Protein AF-A0A2H9L180-F1 (afdb_monomer)

Foldseek 3Di:
DDPDPPPPDDPVNVLVVLVVVLVVVAPPDDFAWLAFCPFPPLLVLLLVCLQVVDQDQLVSLVCQCQAPWPLSNLSSLVNCLLPLVSCVPCVNVVCLVVQCVGDPPRNVSNVCSVVVVRPRDRQDDDDFRLLVCLLAQNQLSSAPCSVVLRLLSVLQQVLQVVLCVVQPPQWAWKFWDDCNQNNHDDPPDATDMDTRGDPVSVVSSVVSCVVSVNGPDDDDYDVVPDPQSSQGGTIHGHSVVSLVSLLVRLVPDDQVRLVVSLVCCLVVVQSVSVCVSSVPDPSCRSSSSSSNSSRRGDTGSVVSNQCSDPPNVVVVVVPPPPPPDD

Radius of gyration: 21.35 Å; Cα contacts (8 Å, |Δi|>4): 425; chains: 1; bounding box: 49×61×59 Å

Solvent-accessible surface area (backbone atoms only — not comparable to full-atom values): 18333 Å² total; per-residue (Å²): 146,79,91,85,72,80,89,78,53,54,72,65,58,43,51,53,49,50,50,50,50,54,58,70,68,41,53,99,66,78,76,35,56,46,44,77,56,74,52,52,73,66,46,49,53,50,45,52,31,58,75,66,69,51,88,72,58,52,66,60,38,49,55,16,46,73,35,88,31,67,42,40,25,53,46,20,45,52,50,39,52,67,38,35,74,49,54,74,36,68,75,37,46,78,38,43,77,59,44,62,66,36,68,80,67,45,14,60,50,51,50,43,28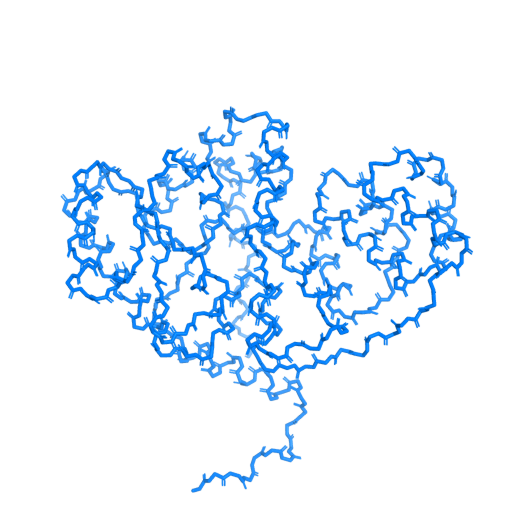,68,71,62,70,58,80,65,72,82,62,76,89,79,87,50,86,43,50,72,30,47,24,37,84,54,6,39,73,23,24,84,52,54,66,63,51,35,55,52,54,48,50,52,46,54,50,43,53,51,46,32,69,77,46,42,93,47,32,33,31,38,31,33,31,62,46,54,39,49,12,48,41,55,90,90,57,54,48,43,56,41,66,46,48,39,73,66,48,40,53,52,48,49,57,53,36,51,76,69,67,49,60,77,41,79,87,58,59,67,85,82,63,49,78,54,58,61,50,37,35,30,35,43,66,44,64,70,51,48,49,50,51,49,39,56,53,59,70,74,52,52,68,65,62,47,48,56,45,50,50,51,44,58,68,73,62,54,55,59,67,33,35,61,76,56,66,55,54,81,80,47,48,62,53,36,50,44,31,24,32,46,36,59,49,78,66,42,62,71,56,45,50,54,63,55,38,88,68,53,54,62,61,56,62,68,68,56,74,75,93,74,87,130

Sequence (326 aa):
MRVRYAQRATPETFAARERAVRRARYPNVKARRAFEFAPGALRRRALGFVQSGKRPPASLVLDALLSKDVAMRYAGIMFLRDHPSLVHEPELAGRANELLKAPAPASQVFELAAEGWYGGRKHPPVRLGGAELLGTAEAHLAAKELNMLAERLDAIKRITELVRREFGGKFTGVLVLGSTSKGYVEYGSDLDFRVLGSAAARRRFLELALKENLAGGKLHDIEKAGAFNLFTGLFFGDRKGLLRIQRKTANSLTEEKWGSFISSIRDNDSIANGMVRHLVPPSEDERLQVSAMLTRLPPTLRETRALLKPGANANKLRLRPSASRA

Secondary structure (DSSP, 8-state):
--SSSTTS--HHHHHHHHHHHHHHSS-S--PEESS-----HHHHHHHHHHHHTPPPPHHHHHHHHT-S-HHHHHHHHHHHHH-GGGGGSHHHHTTHHHHHTSPTTHHHHHHHHHTT------------TTHHHHTSTTGGGG-S-HHHHHHHHHHHHHHHHHHHHHHGGGEEEEEE-HHHHHT---TT----EEEEE-HHHHHHHHHHHHHTT--SS----TTTT-GGGGTSSEEEE-HHHHHHHHHHHHHH--HHHHHHHHHHHHHHT--HHHHHHTT--HHHHHHHHHHHHHHHS---HHHHHHHHSTTHHHHHHHT---S---

pLDDT: mean 79.27, std 17.04, range [33.69, 98.0]

Nearest PDB structures (foldseek):
  5lpa-assembly1_A  TM=3.744E-01  e=9.679E-01  Salmonella enterica subsp. enterica serovar Typhimurium
  3jz0-assembly1_B  TM=3.917E-01  e=2.798E+00  Enterococcus faecium
  2b4v-assembly1_A  TM=5.229E-01  e=5.239E+00  Trypanosoma brucei
  8d9w-assembly1_E  TM=2.237E-01  e=1.727E+00  Homo sapiens
  5yqz-assembly1_R  TM=1.372E-01  e=4.533E+00  Homo sapiens

Mean predicted aligned error: 9.27 Å

Structure (mmCIF, N/CA/C/O backbone):
data_AF-A0A2H9L180-F1
#
_entry.id   AF-A0A2H9L180-F1
#
loop_
_atom_site.group_PDB
_atom_site.id
_atom_site.type_symbol
_atom_site.label_atom_id
_atom_site.label_alt_id
_atom_site.label_comp_id
_atom_site.label_asym_id
_atom_site.label_entity_id
_atom_site.label_seq_id
_atom_site.pdbx_PDB_ins_code
_atom_site.Cartn_x
_atom_site.Cartn_y
_atom_site.Cartn_z
_atom_site.occupancy
_atom_site.B_iso_or_equiv
_atom_site.auth_seq_id
_atom_site.auth_comp_id
_atom_site.auth_asym_id
_atom_site.auth_atom_id
_atom_site.pdbx_PDB_model_num
ATOM 1 N N . MET A 1 1 ? -2.874 -40.532 7.086 1.00 37.09 1 MET A N 1
ATOM 2 C CA . MET A 1 1 ? -3.204 -40.445 5.643 1.00 37.09 1 MET A CA 1
ATOM 3 C C . MET A 1 1 ? -2.756 -39.091 5.062 1.00 37.09 1 MET A C 1
ATOM 5 O O . MET A 1 1 ? -3.566 -38.261 4.672 1.00 37.09 1 MET A O 1
ATOM 9 N N . ARG A 1 2 ? -1.445 -38.829 5.052 1.00 40.47 2 ARG A N 1
ATOM 10 C CA . ARG A 1 2 ? -0.813 -37.636 4.458 1.00 40.47 2 ARG A CA 1
ATOM 11 C C . ARG A 1 2 ? 0.281 -38.149 3.517 1.00 40.47 2 ARG A C 1
ATOM 13 O O . ARG A 1 2 ? 0.860 -39.184 3.814 1.00 40.47 2 ARG A O 1
ATOM 20 N N . VAL A 1 3 ? 0.555 -37.431 2.428 1.00 39.47 3 VAL A N 1
ATOM 21 C CA . VAL A 1 3 ? 1.604 -37.730 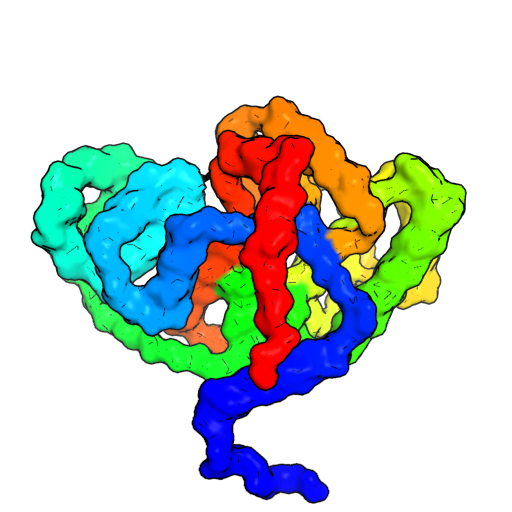1.425 1.00 39.47 3 VAL A CA 1
ATOM 22 C C . VAL A 1 3 ? 1.221 -38.746 0.324 1.00 39.47 3 VAL A C 1
ATOM 24 O O . VAL A 1 3 ? 1.854 -39.779 0.177 1.00 39.47 3 VAL A O 1
ATOM 27 N N . ARG A 1 4 ? 0.211 -38.440 -0.510 1.00 40.38 4 ARG A N 1
ATOM 28 C CA . ARG A 1 4 ? 0.099 -38.984 -1.895 1.00 40.38 4 ARG A CA 1
ATOM 29 C C . ARG A 1 4 ? -0.488 -38.001 -2.928 1.00 40.38 4 ARG A C 1
ATOM 31 O O . ARG A 1 4 ? -0.838 -38.399 -4.029 1.00 40.38 4 ARG A O 1
ATOM 38 N N . TYR A 1 5 ? -0.589 -36.707 -2.609 1.00 42.22 5 TYR A N 1
ATOM 39 C CA . TYR A 1 5 ? -1.237 -35.716 -3.491 1.00 42.22 5 TYR A CA 1
ATOM 40 C C . TYR A 1 5 ? -0.272 -34.760 -4.213 1.00 42.22 5 TYR A C 1
ATOM 42 O O . TYR A 1 5 ? -0.718 -33.921 -4.989 1.00 42.22 5 TYR A O 1
ATOM 50 N N . ALA A 1 6 ? 1.041 -34.881 -3.995 1.00 41.91 6 ALA A N 1
ATOM 51 C CA . ALA A 1 6 ? 2.021 -33.930 -4.526 1.00 41.91 6 ALA A CA 1
ATOM 52 C C . ALA A 1 6 ? 2.410 -34.163 -6.001 1.00 41.91 6 ALA A C 1
ATOM 54 O O . ALA A 1 6 ? 2.995 -33.279 -6.610 1.00 41.91 6 ALA A O 1
ATOM 55 N N . GLN A 1 7 ? 2.085 -35.313 -6.603 1.00 44.97 7 GLN A N 1
ATOM 56 C CA . GLN A 1 7 ? 2.649 -35.694 -7.910 1.00 44.97 7 GLN A CA 1
ATOM 57 C C . GLN A 1 7 ? 1.823 -35.295 -9.146 1.00 44.97 7 GLN A C 1
ATOM 59 O O . GLN A 1 7 ? 2.260 -35.563 -10.259 1.00 44.97 7 GLN A O 1
ATOM 64 N N . ARG A 1 8 ? 0.641 -34.673 -9.007 1.00 46.59 8 ARG A N 1
ATOM 65 C CA . ARG A 1 8 ? -0.222 -34.365 -10.175 1.00 46.59 8 ARG A CA 1
ATOM 66 C C . ARG A 1 8 ? -0.721 -32.927 -10.288 1.00 46.59 8 ARG A C 1
ATOM 68 O O . ARG A 1 8 ? -1.373 -32.599 -11.272 1.00 46.59 8 ARG A O 1
ATOM 75 N N . ALA A 1 9 ? -0.436 -32.066 -9.317 1.00 44.62 9 ALA A N 1
ATOM 76 C CA . ALA A 1 9 ? -0.783 -30.655 -9.435 1.00 44.62 9 ALA A CA 1
ATOM 77 C C . ALA A 1 9 ? 0.401 -29.907 -10.054 1.00 44.62 9 ALA A C 1
ATOM 79 O O . ALA A 1 9 ? 1.491 -29.897 -9.486 1.00 44.62 9 ALA A O 1
ATOM 80 N N . THR A 1 10 ? 0.191 -29.264 -11.204 1.00 50.78 10 THR A N 1
ATOM 81 C CA . THR A 1 10 ? 1.124 -28.239 -11.684 1.00 50.78 10 THR A CA 1
ATOM 82 C C . THR A 1 10 ? 1.318 -27.189 -10.578 1.00 50.78 10 THR A C 1
ATOM 84 O O . THR A 1 10 ? 0.366 -26.903 -9.842 1.00 50.78 10 THR A O 1
ATOM 87 N N . PRO A 1 11 ? 2.502 -26.567 -10.434 1.00 55.38 11 PRO A N 1
ATOM 88 C CA . PRO A 1 11 ? 2.741 -25.559 -9.394 1.00 55.38 11 PRO A CA 1
ATOM 89 C C . PRO A 1 11 ? 1.673 -24.448 -9.351 1.00 55.38 11 PRO A C 1
ATOM 91 O O . PRO A 1 11 ? 1.339 -23.931 -8.288 1.00 55.38 11 PRO A O 1
ATOM 94 N N . GLU A 1 12 ? 1.076 -24.125 -10.502 1.00 47.72 12 GLU A N 1
ATOM 95 C CA . GLU A 1 12 ? -0.058 -23.204 -10.657 1.00 47.72 12 GLU A CA 1
ATOM 96 C C . GLU A 1 12 ? -1.336 -23.670 -9.968 1.00 47.72 12 GLU A C 1
ATOM 98 O O . GLU A 1 12 ? -1.943 -22.914 -9.209 1.00 47.72 12 GLU A O 1
ATOM 103 N N . THR A 1 13 ? -1.739 -24.915 -10.212 1.00 51.44 13 THR 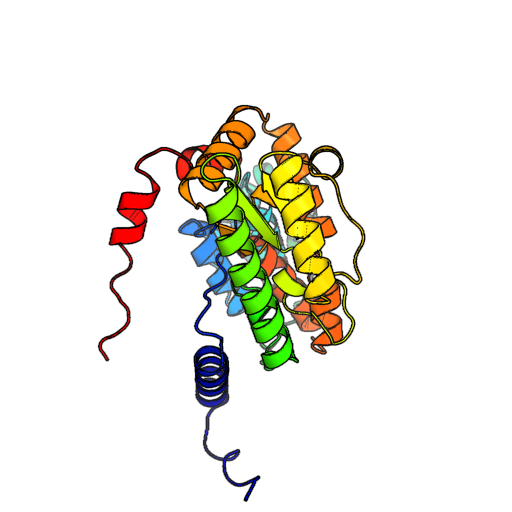A N 1
ATOM 104 C CA . THR A 1 13 ? -2.960 -25.482 -9.631 1.00 51.44 13 THR A CA 1
ATOM 105 C C . THR A 1 13 ? -2.794 -25.731 -8.137 1.00 51.44 13 THR A C 1
ATOM 107 O O . THR A 1 13 ? -3.736 -25.508 -7.376 1.00 51.44 13 THR A O 1
ATOM 110 N N . PHE A 1 14 ? -1.587 -26.091 -7.688 1.00 50.91 14 PHE A N 1
ATOM 111 C CA . PHE A 1 14 ? -1.266 -26.197 -6.267 1.00 50.91 14 PHE A CA 1
ATOM 112 C C . PHE A 1 14 ? -1.332 -24.834 -5.566 1.00 50.91 14 PHE A C 1
ATOM 114 O O . PHE A 1 14 ? -2.055 -24.702 -4.582 1.00 50.91 14 PHE A O 1
ATOM 121 N N . ALA A 1 15 ? -0.678 -23.799 -6.104 1.00 53.97 15 ALA A N 1
ATOM 122 C CA . ALA A 1 15 ? -0.699 -22.455 -5.525 1.00 53.97 15 ALA A CA 1
ATOM 123 C C . ALA A 1 15 ? -2.108 -21.835 -5.526 1.00 53.97 15 ALA A C 1
ATOM 125 O O . ALA A 1 15 ? -2.519 -21.218 -4.544 1.00 53.97 15 ALA A O 1
ATOM 126 N N . ALA A 1 16 ? -2.888 -22.021 -6.597 1.00 52.91 16 ALA A N 1
ATOM 127 C CA . ALA A 1 16 ? -4.272 -21.554 -6.661 1.00 52.91 16 ALA A CA 1
ATOM 128 C C . ALA A 1 16 ? -5.161 -22.259 -5.626 1.00 52.91 16 ALA A C 1
ATOM 130 O O . ALA A 1 16 ? -5.960 -21.607 -4.953 1.00 52.91 16 ALA A O 1
ATOM 131 N N . ARG A 1 17 ? -4.987 -23.574 -5.450 1.00 52.19 17 ARG A N 1
ATOM 132 C CA . ARG A 1 17 ? -5.729 -24.373 -4.469 1.00 52.19 17 ARG A CA 1
ATOM 133 C C . ARG A 1 17 ? -5.294 -24.064 -3.041 1.00 52.19 17 ARG A C 1
ATOM 135 O O . ARG A 1 17 ? -6.146 -23.962 -2.168 1.00 52.19 17 ARG A O 1
ATOM 142 N N . GLU A 1 18 ? -4.009 -23.828 -2.802 1.00 57.34 18 GLU A N 1
ATOM 143 C CA . GLU A 1 18 ? -3.492 -23.377 -1.512 1.00 57.34 18 GLU A CA 1
ATOM 144 C C . GLU A 1 18 ? -4.031 -21.983 -1.168 1.00 57.34 18 GLU A C 1
ATOM 146 O O . GLU A 1 18 ? -4.551 -21.789 -0.074 1.00 57.34 18 GLU A O 1
ATOM 151 N N . ARG A 1 19 ? -4.021 -21.027 -2.108 1.00 56.38 19 ARG A N 1
ATOM 152 C CA . ARG A 1 19 ? -4.662 -19.714 -1.918 1.00 56.38 19 ARG A CA 1
ATOM 153 C C . ARG A 1 19 ? -6.164 -19.841 -1.688 1.00 56.38 19 ARG A C 1
ATOM 155 O O . ARG A 1 19 ? -6.693 -19.126 -0.845 1.00 56.38 19 ARG A O 1
ATOM 162 N N . ALA A 1 20 ? -6.854 -20.731 -2.401 1.00 58.94 20 ALA A N 1
ATOM 163 C CA . ALA A 1 20 ? -8.278 -20.986 -2.201 1.00 58.94 20 ALA A CA 1
ATOM 164 C C . ALA A 1 20 ? -8.554 -21.579 -0.813 1.00 58.94 20 ALA A C 1
ATOM 166 O O . ALA A 1 20 ? -9.464 -21.119 -0.138 1.00 58.94 20 ALA A O 1
ATOM 167 N N . VAL A 1 21 ? -7.730 -22.519 -0.341 1.00 58.59 21 VAL A N 1
ATOM 168 C CA . VAL A 1 21 ? -7.808 -23.082 1.015 1.00 58.59 21 VAL A CA 1
ATOM 169 C C . VAL A 1 21 ? -7.478 -22.025 2.068 1.00 58.59 21 VAL A C 1
ATOM 171 O O . VAL A 1 21 ? -8.200 -21.919 3.049 1.00 58.59 21 VAL A O 1
ATOM 174 N N . ARG A 1 22 ? -6.449 -21.196 1.866 1.00 59.97 22 ARG A N 1
ATOM 175 C CA . ARG A 1 22 ? -6.110 -20.078 2.764 1.00 59.97 22 ARG A CA 1
ATOM 176 C C . ARG A 1 22 ? -7.229 -19.031 2.811 1.00 59.97 22 ARG A C 1
ATOM 178 O O . ARG A 1 22 ? -7.547 -18.548 3.886 1.00 59.97 22 ARG A O 1
ATOM 185 N N . ARG A 1 23 ? -7.868 -18.728 1.674 1.00 58.88 23 ARG A N 1
ATOM 186 C CA . ARG A 1 23 ? -9.049 -17.846 1.581 1.00 58.88 23 ARG A CA 1
ATOM 187 C C . ARG A 1 23 ? -10.304 -18.470 2.189 1.00 58.88 23 ARG A C 1
ATOM 189 O O . ARG A 1 23 ? -11.093 -17.745 2.774 1.00 58.88 23 ARG A O 1
ATOM 196 N N . ALA A 1 24 ? -10.486 -19.782 2.064 1.00 56.66 24 ALA A N 1
ATOM 197 C CA . ALA A 1 24 ? -11.596 -20.514 2.672 1.00 56.66 24 ALA A CA 1
ATOM 198 C C . ALA A 1 24 ? -11.419 -20.682 4.190 1.00 56.66 24 ALA A C 1
ATOM 200 O O . ALA A 1 24 ? -12.402 -20.729 4.917 1.00 56.66 24 ALA A O 1
ATOM 201 N N . ARG A 1 25 ? -10.168 -20.741 4.667 1.00 56.12 25 ARG A N 1
ATOM 202 C CA . ARG A 1 25 ? -9.790 -20.699 6.091 1.00 56.12 25 ARG A CA 1
ATOM 203 C C . ARG A 1 25 ? -9.711 -19.280 6.651 1.00 56.12 25 ARG A C 1
ATOM 205 O O . ARG A 1 25 ? -9.498 -19.112 7.846 1.00 56.12 25 ARG A O 1
ATOM 212 N N . TYR A 1 26 ? -9.832 -18.268 5.797 1.00 54.81 26 TYR A N 1
ATOM 213 C CA . TYR A 1 26 ? -9.857 -16.885 6.233 1.00 54.81 26 TYR A CA 1
ATOM 214 C C . TYR A 1 26 ? -11.147 -16.654 7.028 1.00 54.81 26 TYR A C 1
ATOM 216 O O . TYR A 1 26 ? -12.201 -17.138 6.607 1.00 54.81 26 TYR A O 1
ATOM 224 N N . PRO A 1 27 ? -11.101 -15.938 8.160 1.00 50.06 27 PRO A N 1
ATOM 225 C CA . PRO A 1 27 ? -12.295 -15.692 8.950 1.00 50.06 27 PRO A CA 1
ATOM 226 C C . PRO A 1 27 ? -13.352 -14.987 8.099 1.00 50.06 27 PRO A C 1
ATOM 228 O O . PRO A 1 27 ? -13.054 -14.274 7.134 1.00 50.06 27 PRO A O 1
ATOM 231 N N . ASN A 1 28 ? -14.610 -15.090 8.526 1.00 53.38 28 ASN A N 1
ATOM 232 C CA . ASN A 1 28 ? -15.737 -14.331 7.969 1.00 53.38 28 ASN A CA 1
ATOM 233 C C . ASN A 1 28 ? -15.537 -12.793 8.039 1.00 53.38 28 ASN A C 1
ATOM 235 O O . ASN A 1 28 ? -16.401 -12.011 7.631 1.00 53.38 28 ASN A O 1
ATOM 239 N N . VAL A 1 29 ? -14.397 -12.329 8.554 1.00 53.41 29 VAL A N 1
ATOM 240 C CA . VAL A 1 29 ? -13.986 -10.939 8.691 1.00 53.41 29 VAL A CA 1
ATOM 241 C C . VAL A 1 29 ? -13.013 -10.556 7.583 1.00 53.41 29 VAL A C 1
ATOM 243 O O . VAL A 1 29 ? -11.806 -10.746 7.668 1.00 53.41 29 VAL A O 1
ATOM 246 N N . LYS A 1 30 ? -13.546 -9.921 6.534 1.00 62.75 30 LYS A N 1
ATOM 247 C CA . LYS A 1 30 ? -12.732 -9.270 5.499 1.00 62.75 30 LYS A CA 1
ATOM 248 C C . LYS A 1 30 ? -12.172 -7.955 6.028 1.00 62.75 30 LYS A C 1
ATOM 250 O O . LYS A 1 30 ? -12.802 -6.908 5.854 1.00 62.75 30 LYS A O 1
ATOM 255 N N . ALA A 1 31 ? -11.005 -8.013 6.670 1.00 70.06 31 ALA A N 1
ATOM 256 C CA . ALA A 1 31 ? -10.211 -6.826 6.953 1.00 70.06 31 ALA A CA 1
ATOM 257 C C . ALA A 1 31 ? -9.990 -6.064 5.642 1.00 70.06 31 ALA A C 1
ATOM 259 O O . ALA A 1 31 ? -9.539 -6.626 4.644 1.00 70.06 31 ALA A O 1
ATOM 260 N N . ARG A 1 32 ? -10.376 -4.788 5.605 1.00 81.06 32 ARG A N 1
ATOM 261 C CA . ARG A 1 32 ? -10.280 -3.984 4.382 1.00 81.06 32 ARG A CA 1
ATOM 262 C C . ARG A 1 32 ? -9.064 -3.105 4.468 1.00 81.06 32 ARG A C 1
ATOM 264 O O . ARG A 1 32 ? -8.782 -2.572 5.529 1.00 81.06 32 ARG A O 1
ATOM 271 N N . ARG A 1 33 ? -8.384 -2.851 3.360 1.00 84.12 33 ARG A N 1
ATOM 272 C CA . ARG A 1 33 ? -7.341 -1.826 3.381 1.00 84.12 33 ARG A CA 1
ATOM 273 C C . ARG A 1 33 ? -7.924 -0.460 3.733 1.00 84.12 33 ARG A C 1
ATOM 275 O O . ARG A 1 33 ? -8.982 -0.075 3.224 1.00 84.12 33 ARG A O 1
ATOM 282 N N . ALA A 1 34 ? -7.208 0.301 4.558 1.00 84.38 34 ALA A N 1
ATOM 283 C CA . ALA A 1 34 ? -7.574 1.676 4.898 1.00 84.38 34 ALA A CA 1
ATOM 284 C C . ALA A 1 34 ? -7.786 2.526 3.644 1.00 84.38 34 ALA A C 1
ATOM 286 O O . ALA A 1 34 ? -8.772 3.250 3.514 1.00 84.38 34 ALA A O 1
ATOM 287 N N . PHE A 1 35 ? -6.940 2.327 2.643 1.00 80.69 35 PHE A N 1
ATOM 288 C CA . PHE A 1 35 ? -7.165 2.840 1.310 1.00 80.69 35 PHE A CA 1
ATOM 289 C C . PHE A 1 35 ? -6.824 1.762 0.286 1.00 80.69 35 PHE A C 1
ATOM 291 O O . PHE A 1 35 ? -5.717 1.227 0.264 1.00 80.69 35 PHE A O 1
ATOM 298 N N . GLU A 1 36 ? -7.807 1.398 -0.536 1.00 68.19 36 GLU A N 1
ATOM 299 C CA . GLU A 1 36 ? -7.570 0.519 -1.675 1.00 68.19 36 GLU A CA 1
ATOM 300 C C . GLU A 1 36 ? -7.059 1.396 -2.812 1.00 68.19 36 GLU A C 1
ATOM 302 O O . GLU A 1 36 ? -7.838 2.044 -3.513 1.00 68.19 36 GLU A O 1
ATOM 307 N N . PHE A 1 37 ? -5.738 1.443 -2.981 1.00 70.00 37 PHE A N 1
ATOM 308 C CA . PHE A 1 37 ? -5.139 2.003 -4.185 1.00 70.00 37 PHE A CA 1
ATOM 309 C C . PHE A 1 37 ? -5.457 1.048 -5.328 1.00 70.00 37 PHE A C 1
ATOM 311 O O . PHE A 1 37 ? -4.675 0.153 -5.629 1.00 70.00 37 PHE A O 1
ATOM 318 N N . ALA A 1 38 ? -6.641 1.177 -5.930 1.00 63.91 38 ALA A N 1
ATOM 319 C CA . ALA A 1 38 ? -6.911 0.522 -7.197 1.00 63.91 38 ALA A CA 1
ATOM 320 C C . ALA A 1 38 ? -5.864 1.075 -8.171 1.00 63.91 38 ALA A C 1
ATOM 322 O O . ALA A 1 38 ? -5.981 2.252 -8.539 1.00 63.91 38 ALA A O 1
ATOM 323 N N . PRO A 1 39 ? -4.831 0.293 -8.543 1.00 68.25 39 PRO A N 1
ATOM 324 C CA . PRO A 1 39 ? -3.736 0.840 -9.316 1.00 68.25 39 PRO A CA 1
ATOM 325 C C . PRO A 1 39 ? -4.341 1.371 -10.612 1.00 68.25 39 PRO A C 1
ATOM 327 O O . PRO A 1 39 ? -5.255 0.743 -11.164 1.00 68.25 39 PRO A O 1
ATOM 330 N N . GLY A 1 40 ? -3.901 2.544 -11.072 1.00 79.88 40 GLY A N 1
ATOM 331 C CA . GLY A 1 40 ? -4.294 3.048 -12.387 1.00 79.88 40 GLY A CA 1
ATOM 332 C C . GLY A 1 40 ? -4.003 2.006 -13.474 1.00 79.88 40 GLY A C 1
ATOM 333 O O . GLY A 1 40 ? -3.266 1.047 -13.238 1.00 79.88 40 GLY A O 1
ATOM 334 N N . ALA A 1 41 ? -4.579 2.169 -14.667 1.00 86.38 41 ALA A N 1
ATOM 335 C CA . ALA A 1 41 ? -4.328 1.237 -15.771 1.00 86.38 41 ALA A CA 1
ATOM 336 C C . ALA A 1 41 ? -2.818 1.040 -16.010 1.00 86.38 41 ALA A C 1
ATOM 338 O O . ALA A 1 41 ? -2.362 -0.095 -16.130 1.00 86.38 41 ALA A O 1
ATOM 339 N N . LEU A 1 42 ? -2.053 2.134 -15.932 1.00 90.19 42 LEU A N 1
ATOM 340 C CA . LEU A 1 42 ? -0.600 2.134 -16.056 1.00 90.19 42 LEU A CA 1
ATOM 341 C C . LEU A 1 42 ? 0.094 1.303 -14.962 1.00 90.19 42 LEU A C 1
ATOM 343 O O . LEU A 1 42 ? 0.826 0.373 -15.285 1.00 90.19 42 LEU A O 1
ATOM 347 N N . ARG A 1 43 ? -0.210 1.542 -13.675 1.00 91.81 43 ARG A N 1
ATOM 348 C CA . ARG A 1 43 ? 0.338 0.738 -12.564 1.00 91.81 43 ARG A CA 1
ATOM 349 C C . ARG A 1 43 ? -0.027 -0.742 -12.660 1.00 91.81 43 ARG A C 1
ATOM 351 O O . ARG A 1 43 ? 0.803 -1.583 -12.342 1.00 91.81 43 ARG A O 1
ATOM 358 N N . ARG A 1 44 ? -1.254 -1.083 -13.080 1.00 90.44 44 ARG A N 1
ATOM 359 C CA . ARG A 1 44 ? -1.658 -2.492 -13.268 1.00 90.44 44 ARG A CA 1
ATOM 360 C C . ARG A 1 44 ? -0.853 -3.158 -14.375 1.00 90.44 44 ARG A C 1
ATOM 362 O O . ARG A 1 44 ? -0.426 -4.295 -14.208 1.00 90.44 44 ARG A O 1
ATOM 369 N N . ARG A 1 45 ? -0.642 -2.444 -15.483 1.00 93.19 45 ARG A N 1
ATOM 370 C CA . ARG A 1 45 ? 0.184 -2.916 -16.594 1.00 93.19 45 ARG A CA 1
ATOM 371 C C . ARG A 1 45 ? 1.627 -3.129 -16.134 1.00 93.19 45 ARG A C 1
ATOM 373 O O . ARG A 1 45 ? 2.149 -4.219 -16.328 1.00 93.19 45 ARG A O 1
ATOM 380 N N . ALA A 1 46 ? 2.219 -2.145 -15.452 1.00 94.25 46 ALA A N 1
ATOM 381 C CA . ALA A 1 46 ? 3.563 -2.251 -14.886 1.00 94.25 46 ALA A CA 1
ATOM 382 C C . ALA A 1 46 ? 3.687 -3.430 -13.909 1.00 94.25 46 ALA A C 1
ATOM 384 O O . ALA A 1 46 ? 4.591 -4.244 -14.054 1.00 94.25 46 ALA A O 1
ATOM 385 N N . LEU A 1 47 ? 2.732 -3.589 -12.985 1.00 91.81 47 LEU A N 1
ATOM 386 C CA . LEU A 1 47 ? 2.702 -4.710 -12.043 1.00 91.81 47 LEU A CA 1
ATOM 387 C C . LEU A 1 47 ? 2.695 -6.067 -12.761 1.00 91.81 47 LEU A C 1
ATOM 389 O O . LEU A 1 47 ? 3.388 -6.980 -12.328 1.00 91.81 47 LEU A O 1
ATOM 393 N N . GLY A 1 48 ? 1.961 -6.200 -13.870 1.00 90.00 48 GLY A N 1
ATOM 394 C CA . GLY A 1 48 ? 1.952 -7.427 -14.670 1.00 90.00 48 GLY A CA 1
ATOM 395 C C . GLY A 1 48 ? 3.325 -7.779 -15.256 1.00 90.00 48 GLY A C 1
ATOM 396 O O . GLY A 1 48 ? 3.722 -8.945 -15.229 1.00 90.00 48 GLY A O 1
ATOM 397 N N . PHE A 1 49 ? 4.077 -6.786 -15.737 1.00 93.88 49 PHE A N 1
ATOM 398 C CA . PHE A 1 49 ? 5.448 -6.993 -16.221 1.00 93.88 49 PHE A CA 1
ATOM 399 C C . PHE A 1 49 ? 6.412 -7.305 -15.077 1.00 93.88 49 PHE A C 1
ATOM 401 O O . PHE A 1 49 ? 7.132 -8.295 -15.165 1.00 93.88 49 PHE A O 1
ATOM 408 N N . VAL A 1 50 ? 6.336 -6.559 -13.968 1.00 91.00 50 VAL A N 1
ATOM 409 C CA . VAL A 1 50 ? 7.140 -6.819 -12.762 1.00 91.00 50 VAL A CA 1
ATOM 410 C C . VAL A 1 50 ? 6.929 -8.251 -12.267 1.00 91.00 50 VAL A C 1
ATOM 412 O O . VAL A 1 50 ? 7.885 -8.972 -12.024 1.00 91.00 50 VAL A O 1
ATOM 415 N N . GLN A 1 51 ? 5.678 -8.705 -12.161 1.00 86.69 51 GLN A N 1
ATOM 416 C CA . GLN A 1 51 ? 5.370 -10.042 -11.652 1.00 86.69 51 GLN A CA 1
ATOM 417 C C . GLN A 1 51 ? 5.764 -11.163 -12.617 1.00 86.69 51 GLN A C 1
ATOM 419 O O . GLN A 1 51 ? 6.149 -12.237 -12.158 1.00 86.69 51 GLN A O 1
ATOM 424 N N . SER A 1 52 ? 5.660 -10.939 -13.930 1.00 86.81 52 SER A N 1
ATOM 425 C CA . SER A 1 52 ? 5.949 -11.968 -14.937 1.00 86.81 52 SER A CA 1
ATOM 426 C C . SER A 1 52 ? 7.411 -12.030 -15.378 1.00 86.81 52 SER A C 1
ATOM 428 O O . SER A 1 52 ? 7.787 -13.019 -16.002 1.00 86.81 52 SER A O 1
ATOM 430 N N . GLY A 1 53 ? 8.213 -10.994 -15.103 1.00 87.19 53 GLY A N 1
ATOM 431 C CA . GLY A 1 53 ? 9.590 -10.878 -15.599 1.00 87.19 53 GLY A CA 1
ATOM 432 C C . GLY A 1 53 ? 9.685 -10.769 -17.127 1.00 87.19 53 GLY A C 1
ATOM 433 O O . GLY A 1 53 ? 10.736 -11.024 -17.710 1.00 87.19 53 GLY A O 1
ATOM 434 N N . LYS A 1 54 ? 8.571 -10.461 -17.806 1.00 91.19 54 LYS A N 1
ATOM 435 C CA . LYS A 1 54 ? 8.537 -10.283 -19.263 1.00 91.19 54 LYS A CA 1
ATOM 436 C C . LYS A 1 54 ? 9.105 -8.919 -19.643 1.00 91.19 54 LYS A C 1
ATOM 438 O O . LYS A 1 54 ? 8.877 -7.941 -18.935 1.00 91.19 54 LYS A O 1
ATOM 443 N N . ARG A 1 55 ? 9.715 -8.842 -20.832 1.00 93.69 55 ARG A N 1
ATOM 444 C CA . ARG A 1 55 ? 10.168 -7.576 -21.424 1.00 93.69 55 ARG A CA 1
ATOM 445 C C . ARG A 1 55 ? 8.974 -6.629 -21.636 1.00 93.69 55 ARG A C 1
ATOM 447 O O . ARG A 1 55 ? 8.054 -6.996 -22.375 1.00 93.69 55 ARG A O 1
ATOM 454 N N . PRO A 1 56 ? 8.956 -5.439 -21.013 1.00 95.38 56 PRO A N 1
ATOM 455 C CA . PRO A 1 56 ? 7.934 -4.430 -21.265 1.00 95.38 56 PRO A CA 1
ATOM 456 C C . PRO A 1 56 ? 8.186 -3.701 -22.596 1.00 95.38 56 PRO A C 1
ATOM 458 O O . PRO A 1 56 ? 9.324 -3.654 -23.065 1.00 95.38 56 PRO A O 1
ATOM 461 N N . PRO A 1 57 ? 7.150 -3.101 -23.208 1.00 96.50 57 PRO A N 1
ATOM 462 C CA . PRO A 1 57 ? 7.335 -2.217 -24.357 1.00 96.50 57 PRO A CA 1
ATOM 463 C C . PRO A 1 57 ? 8.034 -0.916 -23.937 1.00 96.50 57 PRO A C 1
ATOM 465 O O . PRO A 1 57 ? 7.786 -0.419 -22.835 1.00 96.50 57 PRO A O 1
ATOM 468 N N . ALA A 1 58 ? 8.855 -0.348 -24.825 1.00 94.38 58 ALA A N 1
ATOM 469 C CA . ALA A 1 58 ? 9.639 0.862 -24.562 1.00 94.38 58 ALA A CA 1
ATOM 470 C C . ALA A 1 58 ? 8.769 2.046 -24.100 1.00 94.38 58 ALA A C 1
ATOM 472 O O . ALA A 1 58 ? 9.088 2.674 -23.093 1.00 94.38 58 ALA A O 1
ATOM 473 N N . SER A 1 59 ? 7.608 2.260 -24.722 1.00 94.88 59 SER A N 1
ATOM 474 C CA . SER A 1 59 ? 6.619 3.268 -24.314 1.00 94.88 59 SER A CA 1
ATOM 475 C C . SER A 1 59 ? 6.197 3.163 -22.848 1.00 94.88 59 SER A C 1
ATOM 477 O O . SER A 1 59 ? 6.114 4.175 -22.158 1.00 94.88 59 SER A O 1
ATOM 479 N N . LEU A 1 60 ? 5.992 1.949 -22.321 1.00 96.19 60 LEU A N 1
ATOM 480 C CA . LEU A 1 60 ? 5.660 1.766 -20.904 1.00 96.19 60 LEU A CA 1
ATOM 481 C C . LEU A 1 60 ? 6.841 2.120 -19.996 1.00 96.19 60 LEU A C 1
ATOM 483 O O . LEU A 1 60 ? 6.631 2.649 -18.907 1.00 96.19 60 LEU A O 1
ATOM 487 N N . VAL A 1 61 ? 8.065 1.801 -20.416 1.00 94.50 61 VAL A N 1
ATOM 488 C CA . VAL A 1 61 ? 9.277 2.138 -19.659 1.00 94.50 61 VAL A CA 1
ATOM 489 C C . VAL A 1 61 ? 9.478 3.648 -19.624 1.00 94.50 61 VAL A C 1
ATOM 491 O O . VAL A 1 61 ? 9.704 4.201 -18.551 1.00 94.50 61 VAL A O 1
ATOM 494 N N . LEU A 1 62 ? 9.301 4.320 -20.761 1.00 91.94 62 LEU A N 1
ATOM 495 C CA . LEU A 1 62 ? 9.342 5.775 -20.866 1.00 91.94 62 LEU A CA 1
ATOM 496 C C . LEU A 1 62 ? 8.285 6.432 -19.960 1.00 91.94 62 LEU A C 1
ATOM 498 O O . LEU A 1 62 ? 8.632 7.268 -19.124 1.00 91.94 62 LEU A O 1
ATOM 502 N N . ASP A 1 63 ? 7.023 5.996 -20.055 1.00 94.25 63 ASP A N 1
ATOM 503 C CA . ASP A 1 63 ? 5.926 6.468 -19.197 1.00 94.25 63 ASP A CA 1
ATOM 504 C C . ASP A 1 63 ? 6.236 6.271 -17.705 1.00 94.25 63 ASP A C 1
ATOM 506 O O . ASP A 1 63 ? 5.884 7.101 -16.863 1.00 94.25 63 ASP A O 1
ATOM 510 N N . ALA A 1 64 ? 6.875 5.150 -17.360 1.00 93.88 64 ALA A N 1
ATOM 511 C CA . ALA A 1 64 ? 7.238 4.806 -15.994 1.00 93.88 64 ALA A CA 1
ATOM 512 C C . ALA A 1 64 ? 8.357 5.707 -15.451 1.00 93.88 64 ALA A C 1
ATOM 514 O O . ALA A 1 64 ? 8.200 6.272 -14.367 1.00 93.88 64 ALA A O 1
ATOM 515 N N . LEU A 1 65 ? 9.449 5.880 -16.204 1.00 91.38 65 LEU A N 1
ATOM 516 C CA . LEU A 1 65 ? 10.614 6.687 -15.818 1.00 91.38 65 LEU A CA 1
ATOM 517 C C . LEU A 1 65 ? 10.274 8.174 -15.676 1.00 91.38 65 LEU A C 1
ATOM 519 O O . LEU A 1 65 ? 10.714 8.818 -14.725 1.00 91.38 65 LEU A O 1
ATOM 523 N N . LEU A 1 66 ? 9.442 8.703 -16.576 1.00 90.69 66 LEU A N 1
ATOM 524 C CA . LEU A 1 66 ? 9.001 10.101 -16.554 1.00 90.69 66 LEU A CA 1
ATOM 525 C C . LEU A 1 66 ? 7.832 10.352 -15.587 1.00 90.69 66 LEU A C 1
ATOM 527 O O . LEU A 1 66 ? 7.379 11.487 -15.414 1.00 90.69 66 LEU A O 1
ATOM 531 N N . SER A 1 67 ? 7.318 9.305 -14.936 1.00 91.81 67 SER A N 1
ATOM 532 C CA . SER A 1 67 ? 6.168 9.431 -14.051 1.00 91.81 67 SER A CA 1
ATOM 533 C C . SER A 1 67 ? 6.480 10.274 -12.816 1.00 91.81 67 SER A C 1
ATOM 535 O O . SER A 1 67 ? 7.499 10.106 -12.145 1.00 91.81 67 SER A O 1
ATOM 537 N N . LYS A 1 68 ? 5.531 11.125 -12.408 1.00 89.94 68 LYS A N 1
ATOM 538 C CA . LYS A 1 68 ? 5.570 11.772 -11.081 1.00 89.94 68 LYS A CA 1
ATOM 539 C C . LYS A 1 68 ? 5.298 10.783 -9.945 1.00 89.94 68 LYS A C 1
ATOM 541 O O . LYS A 1 68 ? 5.636 11.060 -8.795 1.00 89.94 68 LYS A O 1
ATOM 546 N N . ASP A 1 69 ? 4.753 9.617 -10.266 1.00 91.00 69 ASP A N 1
ATOM 547 C CA . ASP A 1 69 ? 4.496 8.539 -9.328 1.00 91.00 69 ASP A CA 1
ATOM 548 C C . ASP A 1 69 ? 5.782 7.766 -8.996 1.00 91.00 69 ASP A C 1
ATOM 550 O O . ASP A 1 69 ? 6.397 7.141 -9.860 1.00 91.00 69 ASP A O 1
ATOM 554 N N . VAL A 1 70 ? 6.171 7.785 -7.717 1.00 90.56 70 VAL A N 1
ATOM 555 C CA . VAL A 1 70 ? 7.381 7.113 -7.220 1.00 90.56 70 VAL A CA 1
ATOM 556 C C . VAL A 1 70 ? 7.370 5.621 -7.557 1.00 90.56 70 VAL A C 1
ATOM 558 O O . VAL A 1 70 ? 8.373 5.103 -8.033 1.00 90.56 70 VAL A O 1
ATOM 561 N N . ALA A 1 71 ? 6.249 4.923 -7.361 1.00 91.50 71 ALA A N 1
ATOM 562 C CA . ALA A 1 71 ? 6.190 3.481 -7.598 1.00 91.50 71 ALA A CA 1
ATOM 563 C C . ALA A 1 71 ? 6.376 3.136 -9.084 1.00 91.50 71 ALA A C 1
ATOM 565 O O . ALA A 1 71 ? 7.001 2.129 -9.411 1.00 91.50 71 ALA A O 1
ATOM 566 N N . MET A 1 72 ? 5.869 3.989 -9.982 1.00 94.62 72 MET A N 1
ATOM 567 C CA . MET A 1 72 ? 6.086 3.839 -11.422 1.00 94.62 72 MET A CA 1
ATOM 568 C C . MET A 1 72 ? 7.549 4.064 -11.801 1.00 94.62 72 MET A C 1
ATOM 570 O O . MET A 1 72 ? 8.089 3.251 -12.543 1.00 94.62 72 MET A O 1
ATOM 574 N N . ARG A 1 73 ? 8.217 5.091 -11.257 1.00 92.56 73 ARG A N 1
ATOM 575 C CA . ARG A 1 73 ? 9.643 5.329 -11.552 1.00 92.56 73 ARG A CA 1
ATOM 576 C C . ARG A 1 73 ? 10.519 4.139 -11.182 1.00 92.56 73 ARG A C 1
ATOM 578 O O . ARG A 1 73 ? 11.354 3.732 -11.982 1.00 92.56 73 ARG A O 1
ATOM 585 N N . TYR A 1 74 ? 10.288 3.542 -10.013 1.00 91.75 74 TYR A N 1
ATOM 586 C CA . TYR A 1 74 ? 11.012 2.340 -9.590 1.00 91.75 74 TYR A CA 1
ATOM 587 C C . TYR A 1 74 ? 10.740 1.137 -10.502 1.00 91.75 74 TYR A C 1
ATOM 589 O O . TYR A 1 74 ? 11.663 0.391 -10.809 1.00 91.75 74 TYR A O 1
ATOM 597 N N . ALA A 1 75 ? 9.509 0.975 -10.997 1.00 93.56 75 ALA A N 1
ATOM 598 C CA . ALA A 1 75 ? 9.223 -0.043 -12.005 1.00 93.56 75 ALA A CA 1
ATOM 599 C C . ALA A 1 75 ? 9.994 0.212 -13.313 1.00 93.56 75 ALA A C 1
ATOM 601 O O . ALA A 1 75 ? 10.583 -0.718 -13.850 1.00 93.56 75 ALA A O 1
ATOM 602 N N . GLY A 1 76 ? 10.052 1.462 -13.788 1.00 93.56 76 GLY A N 1
ATOM 603 C CA . GLY A 1 76 ? 10.834 1.849 -14.970 1.00 93.56 76 GLY A CA 1
ATOM 604 C C . GLY A 1 76 ? 12.332 1.564 -14.824 1.00 93.56 76 GLY A C 1
ATOM 605 O O . GLY A 1 76 ? 12.944 1.006 -15.730 1.00 93.56 76 GLY A O 1
ATOM 606 N N . ILE A 1 77 ? 12.896 1.880 -13.656 1.00 90.94 77 ILE A N 1
ATOM 607 C CA . ILE A 1 77 ? 14.286 1.569 -13.289 1.00 90.94 77 ILE A CA 1
ATOM 608 C C . ILE A 1 77 ? 14.547 0.063 -13.354 1.00 90.94 77 ILE A C 1
ATOM 610 O O . ILE A 1 77 ? 15.494 -0.374 -14.005 1.00 90.94 77 ILE A O 1
ATOM 614 N N . MET A 1 78 ? 13.676 -0.732 -12.730 1.00 90.88 78 MET A N 1
ATOM 615 C CA . MET A 1 78 ? 13.792 -2.189 -12.735 1.00 90.88 78 MET A CA 1
ATOM 616 C C . MET A 1 78 ? 13.706 -2.748 -14.164 1.00 90.88 78 MET A C 1
ATOM 618 O O . MET A 1 78 ? 14.496 -3.608 -14.535 1.00 90.88 78 MET A O 1
ATOM 622 N N . PHE A 1 79 ? 12.806 -2.215 -15.000 1.00 93.00 79 PHE A N 1
ATOM 623 C CA . PHE A 1 79 ? 12.682 -2.619 -16.402 1.00 93.00 79 PHE A CA 1
ATOM 624 C C . PHE A 1 79 ? 13.952 -2.370 -17.215 1.00 93.00 79 PHE A C 1
ATOM 626 O O . PHE A 1 79 ? 14.351 -3.250 -17.975 1.00 93.00 79 PHE A O 1
ATOM 633 N N . LEU A 1 80 ? 14.578 -1.197 -17.071 1.00 89.19 80 LEU A N 1
ATOM 634 C CA . LEU A 1 80 ? 15.832 -0.893 -17.766 1.00 89.19 80 LEU A CA 1
ATOM 635 C C . LEU A 1 80 ? 16.965 -1.788 -17.296 1.00 89.19 80 LEU A C 1
ATOM 637 O O . LEU A 1 80 ? 17.740 -2.269 -18.111 1.00 89.19 80 LEU A O 1
ATOM 641 N N . ARG A 1 81 ? 17.048 -2.049 -15.997 1.00 86.19 81 ARG A N 1
ATOM 642 C CA . ARG A 1 81 ? 18.094 -2.912 -15.473 1.00 86.19 81 ARG A CA 1
ATOM 643 C C . ARG A 1 81 ? 17.950 -4.361 -15.942 1.00 86.19 81 ARG A C 1
ATOM 645 O O . ARG A 1 81 ? 18.936 -4.987 -16.319 1.00 86.19 81 ARG A O 1
ATOM 652 N N . ASP A 1 82 ? 16.730 -4.890 -15.927 1.00 85.69 82 ASP A N 1
ATOM 653 C CA . ASP A 1 82 ? 16.461 -6.271 -16.336 1.00 85.69 82 ASP A CA 1
ATOM 654 C C . ASP A 1 82 ? 16.529 -6.430 -17.870 1.00 85.69 82 ASP A C 1
ATOM 656 O O . ASP A 1 82 ? 16.792 -7.522 -18.386 1.00 85.69 82 ASP A O 1
ATOM 660 N N . HIS A 1 83 ? 16.324 -5.335 -18.614 1.00 88.56 83 HIS A N 1
ATOM 661 C CA . HIS A 1 83 ? 16.371 -5.288 -20.075 1.00 88.56 83 HIS A CA 1
ATOM 662 C C . HIS A 1 83 ? 17.144 -4.060 -20.607 1.00 88.56 83 HIS A C 1
ATOM 664 O O . HIS A 1 83 ? 16.538 -3.206 -21.264 1.00 88.56 83 HIS A O 1
ATOM 670 N N . PRO A 1 84 ? 18.481 -3.988 -20.427 1.00 87.56 84 PRO A N 1
ATOM 671 C CA . PRO A 1 84 ? 19.271 -2.798 -20.775 1.00 87.56 84 PRO A CA 1
ATOM 672 C C . PRO A 1 84 ? 19.147 -2.389 -22.240 1.00 87.56 84 PRO A C 1
ATOM 674 O O . PRO A 1 84 ? 19.066 -1.207 -22.544 1.00 87.56 84 PRO A O 1
ATOM 677 N N . SER A 1 85 ? 18.983 -3.360 -23.148 1.00 87.44 85 SER A N 1
ATOM 678 C CA . SER A 1 85 ? 18.771 -3.122 -24.585 1.00 87.44 85 SER A CA 1
ATOM 679 C C . SER A 1 85 ? 17.602 -2.183 -24.922 1.00 87.44 85 SER A C 1
ATOM 681 O O . SER A 1 85 ? 17.552 -1.657 -26.029 1.00 87.44 85 SER A O 1
ATOM 683 N N . LEU A 1 86 ? 16.657 -1.967 -23.994 1.00 89.44 86 LEU A N 1
ATOM 684 C CA . LEU A 1 86 ? 15.543 -1.037 -24.188 1.00 89.44 86 LEU A CA 1
ATOM 685 C C . LEU A 1 86 ? 16.010 0.412 -24.389 1.00 89.44 86 LEU A C 1
ATOM 687 O O . LEU A 1 86 ? 15.308 1.165 -25.053 1.00 89.44 86 LEU A O 1
ATOM 691 N N . VAL A 1 87 ? 17.185 0.809 -23.884 1.00 88.00 87 VAL A N 1
ATOM 692 C CA . VAL A 1 87 ? 17.715 2.175 -24.077 1.00 88.00 87 VAL A CA 1
ATOM 693 C C . VAL A 1 87 ? 17.967 2.524 -25.547 1.00 88.00 87 VAL A C 1
ATOM 695 O O . VAL A 1 87 ? 17.940 3.698 -25.906 1.00 88.00 87 VAL A O 1
ATOM 698 N N . HIS A 1 88 ? 18.166 1.516 -26.402 1.00 87.56 88 HIS A N 1
ATOM 699 C CA . HIS A 1 88 ? 18.391 1.690 -27.838 1.00 87.56 88 HIS A CA 1
ATOM 700 C C . HIS A 1 88 ? 17.097 1.697 -28.660 1.00 87.56 88 HIS A C 1
ATOM 702 O O . HIS A 1 88 ? 17.138 1.922 -29.867 1.00 87.56 88 HIS A O 1
ATOM 708 N N . GLU A 1 89 ? 15.944 1.446 -28.036 1.00 91.75 89 GLU A N 1
ATOM 709 C CA . GLU A 1 89 ? 14.660 1.513 -28.729 1.00 91.75 89 GLU A CA 1
ATOM 710 C C . GLU A 1 89 ? 14.368 2.965 -29.139 1.00 91.75 89 GLU A C 1
ATOM 712 O O . GLU A 1 89 ? 14.544 3.867 -28.310 1.00 91.75 89 GLU A O 1
ATOM 717 N N . PRO A 1 90 ? 13.876 3.223 -30.368 1.00 91.12 90 PRO A N 1
ATOM 718 C CA . PRO A 1 90 ? 13.695 4.582 -30.886 1.00 91.12 90 PRO A CA 1
ATOM 719 C C . PRO A 1 90 ? 12.901 5.514 -29.959 1.00 91.12 90 PRO A C 1
ATOM 721 O O . PRO A 1 90 ? 13.234 6.690 -29.828 1.00 91.12 90 PRO A O 1
ATOM 724 N N . GLU A 1 91 ? 11.883 4.983 -29.274 1.00 90.25 91 GLU A N 1
ATOM 725 C CA . GLU A 1 91 ? 11.042 5.734 -28.331 1.00 90.25 91 GLU A CA 1
ATOM 726 C C . GLU A 1 91 ? 11.831 6.271 -27.120 1.00 90.25 91 GLU A C 1
ATOM 728 O O . GLU A 1 91 ? 11.616 7.406 -26.695 1.00 90.25 91 GLU A O 1
ATOM 733 N N . LEU A 1 92 ? 12.748 5.469 -26.565 1.00 87.75 92 LEU A N 1
ATOM 734 C CA . LEU A 1 92 ? 13.582 5.840 -25.415 1.00 87.75 92 LEU A CA 1
ATOM 735 C C . LEU A 1 92 ? 14.785 6.676 -25.860 1.00 87.75 92 LEU A C 1
ATOM 737 O O . LEU A 1 92 ? 15.058 7.720 -25.265 1.00 87.75 92 LEU A O 1
ATOM 741 N N . ALA A 1 93 ? 15.448 6.270 -26.945 1.00 85.19 93 ALA A N 1
ATOM 742 C CA . ALA A 1 93 ? 16.592 6.977 -27.511 1.00 85.19 93 ALA A CA 1
ATOM 743 C C . ALA A 1 93 ? 16.226 8.414 -27.922 1.00 85.19 93 ALA A C 1
ATOM 745 O O . ALA A 1 93 ? 16.926 9.361 -27.565 1.00 85.19 93 ALA A O 1
ATOM 746 N N . GLY A 1 94 ? 15.068 8.606 -28.566 1.00 87.44 94 GLY A N 1
ATOM 747 C CA . GLY A 1 94 ? 14.560 9.932 -28.939 1.00 87.44 94 GLY A CA 1
ATOM 748 C C . GLY A 1 94 ? 14.247 10.851 -27.750 1.00 87.44 94 GLY A C 1
ATOM 749 O O . GLY A 1 94 ? 14.037 12.050 -27.930 1.00 87.44 94 GLY A O 1
ATOM 750 N N . ARG A 1 95 ? 14.224 10.314 -26.523 1.00 89.75 95 ARG A N 1
ATOM 751 C CA . ARG A 1 95 ? 13.919 11.028 -25.274 1.00 89.75 95 ARG A CA 1
ATOM 752 C C . ARG A 1 95 ? 15.086 11.003 -24.279 1.00 89.75 95 ARG A C 1
ATOM 754 O O . ARG A 1 95 ? 14.910 11.436 -23.140 1.00 89.75 95 ARG A O 1
ATOM 761 N N . ALA A 1 96 ? 16.276 10.563 -24.694 1.00 82.56 96 ALA A N 1
ATOM 762 C CA . ALA A 1 96 ? 17.447 10.408 -23.826 1.00 82.56 96 ALA A CA 1
ATOM 763 C C . ALA A 1 96 ? 17.788 11.689 -23.043 1.00 82.56 96 ALA A C 1
ATOM 765 O O . ALA A 1 96 ? 17.955 11.646 -21.827 1.00 82.56 96 ALA A O 1
ATOM 766 N N . ASN A 1 97 ? 17.781 12.850 -23.707 1.00 81.00 97 ASN A N 1
ATOM 767 C CA . ASN A 1 97 ? 18.046 14.143 -23.062 1.00 81.00 97 ASN A CA 1
ATOM 768 C C . ASN A 1 97 ? 17.047 14.493 -21.949 1.00 81.00 97 ASN A C 1
ATOM 770 O O . ASN A 1 97 ? 17.397 15.203 -21.008 1.00 81.00 97 ASN A O 1
ATOM 774 N N . GLU A 1 98 ? 15.798 14.039 -22.053 1.00 87.81 98 GLU A N 1
ATOM 775 C CA . GLU A 1 98 ? 14.801 14.233 -21.000 1.00 87.81 98 GLU A CA 1
ATOM 776 C C . GLU A 1 98 ? 15.018 13.254 -19.844 1.00 87.81 98 GLU A C 1
ATOM 778 O O . GLU A 1 98 ? 14.936 13.649 -18.684 1.00 87.81 98 GLU A O 1
ATOM 783 N N . LEU A 1 99 ? 15.353 12.000 -20.154 1.00 82.25 99 LEU A N 1
ATOM 784 C CA . LEU A 1 99 ? 15.627 10.958 -19.162 1.00 82.25 99 LEU A CA 1
ATOM 785 C C . LEU A 1 99 ? 16.884 11.253 -18.338 1.00 82.25 99 LEU A C 1
ATOM 787 O O . LEU A 1 99 ? 16.866 11.076 -17.123 1.00 82.25 99 LEU A O 1
ATOM 791 N N . LEU A 1 100 ? 17.933 11.796 -18.957 1.00 81.69 100 LEU A N 1
ATOM 792 C CA . LEU A 1 100 ? 19.138 12.256 -18.257 1.00 81.69 100 LEU A CA 1
ATOM 793 C C . LEU A 1 100 ? 18.851 13.429 -17.304 1.00 81.69 100 LEU A C 1
ATOM 795 O O . LEU A 1 100 ? 19.535 13.597 -16.299 1.00 81.69 100 LEU A O 1
ATOM 799 N N . LYS A 1 101 ? 17.799 14.212 -17.575 1.00 84.06 101 LYS A N 1
ATOM 800 C CA . LYS A 1 101 ? 17.315 15.291 -16.696 1.00 84.06 101 LYS A CA 1
ATOM 801 C C . LYS A 1 101 ? 16.258 14.822 -15.691 1.00 84.06 101 LYS A C 1
ATOM 803 O O . LYS A 1 101 ? 15.784 15.631 -14.890 1.00 84.06 101 LYS A O 1
ATOM 808 N N . ALA A 1 102 ? 15.852 13.552 -15.727 1.00 79.75 102 ALA A N 1
ATOM 809 C CA . ALA A 1 102 ? 14.872 13.022 -14.792 1.00 79.75 102 ALA A CA 1
ATOM 810 C C . ALA A 1 102 ? 15.439 12.992 -13.357 1.00 79.75 102 ALA A C 1
ATOM 812 O O . ALA A 1 102 ? 16.653 12.881 -13.165 1.00 79.75 102 ALA A O 1
ATOM 813 N N . PRO A 1 103 ? 14.583 13.059 -12.320 1.00 77.44 103 PRO A N 1
ATOM 814 C CA . PRO A 1 103 ? 15.041 12.958 -10.940 1.00 77.44 103 PRO A CA 1
ATOM 815 C C . PRO A 1 103 ? 15.768 11.634 -10.676 1.00 77.44 103 PRO A C 1
ATOM 817 O O . PRO A 1 103 ? 15.295 10.566 -11.079 1.00 77.44 103 PRO A O 1
ATOM 820 N N . ALA A 1 104 ? 16.868 11.688 -9.922 1.00 72.50 104 ALA A N 1
ATOM 821 C CA . ALA A 1 104 ? 17.525 10.487 -9.416 1.00 72.50 104 ALA A CA 1
ATOM 822 C C . ALA A 1 104 ? 16.522 9.602 -8.631 1.00 72.50 104 ALA A C 1
ATOM 824 O O . ALA A 1 104 ? 15.621 10.130 -7.965 1.00 72.50 104 ALA A O 1
ATOM 825 N N . PRO A 1 105 ? 16.635 8.260 -8.703 1.00 75.25 105 PRO A N 1
ATOM 826 C CA . PRO A 1 105 ? 17.686 7.493 -9.384 1.00 75.25 105 PRO A CA 1
ATOM 827 C C . PRO A 1 105 ? 17.429 7.202 -10.879 1.00 75.25 105 PRO A C 1
ATOM 829 O O . PRO A 1 105 ? 18.188 6.453 -11.484 1.00 75.25 105 PRO A O 1
ATOM 832 N N . ALA A 1 106 ? 16.385 7.762 -11.503 1.00 71.38 106 ALA A N 1
ATOM 833 C CA . ALA A 1 106 ? 16.002 7.388 -12.870 1.00 71.38 106 ALA A CA 1
ATOM 834 C C . ALA A 1 106 ? 17.062 7.757 -13.925 1.00 71.38 106 ALA A C 1
ATOM 836 O O . ALA A 1 106 ? 17.353 6.942 -14.797 1.00 71.38 106 ALA A O 1
ATOM 837 N N . SER A 1 107 ? 17.660 8.947 -13.819 1.00 74.62 107 SER A N 1
ATOM 838 C CA . SER A 1 107 ? 18.732 9.402 -14.716 1.00 74.62 107 SER A CA 1
ATOM 839 C C . SER A 1 107 ? 19.997 8.547 -14.602 1.00 74.62 107 SER A C 1
ATOM 841 O O . SER A 1 107 ? 20.511 8.093 -15.617 1.00 74.62 107 SER A O 1
ATOM 843 N N . GLN A 1 108 ? 20.433 8.243 -13.375 1.00 77.31 108 GLN A N 1
ATOM 844 C CA . GLN A 1 108 ? 21.611 7.405 -13.101 1.00 77.31 108 GLN A CA 1
ATOM 845 C C . GLN A 1 108 ? 21.458 5.987 -13.661 1.00 77.31 108 GLN A C 1
ATOM 847 O O . GLN A 1 108 ? 22.379 5.434 -14.248 1.00 77.31 108 GLN A O 1
ATOM 852 N N . VAL A 1 109 ? 20.277 5.384 -13.504 1.00 71.88 109 VAL A N 1
ATOM 853 C CA . VAL A 1 109 ? 20.018 4.038 -14.036 1.00 71.88 109 VAL A CA 1
ATOM 854 C C . VAL A 1 109 ? 19.989 4.046 -15.561 1.00 71.88 109 VAL A C 1
ATOM 856 O O . VAL A 1 109 ? 20.461 3.095 -16.177 1.00 71.88 109 VAL A O 1
ATOM 859 N N . PHE A 1 110 ? 19.443 5.098 -16.175 1.00 74.00 110 PHE A N 1
ATOM 860 C CA . PHE A 1 110 ? 19.448 5.239 -17.629 1.00 74.00 110 PHE A CA 1
ATOM 861 C C . PHE A 1 110 ? 20.874 5.358 -18.180 1.00 74.00 110 PHE A C 1
ATOM 863 O O . PHE A 1 110 ? 21.197 4.680 -19.150 1.00 74.00 110 PHE A O 1
ATOM 870 N N . GLU A 1 111 ? 21.725 6.153 -17.530 1.00 73.94 111 GLU A N 1
ATOM 871 C CA . GLU A 1 111 ? 23.148 6.298 -17.862 1.00 73.94 111 GLU A CA 1
ATOM 872 C C . GLU A 1 111 ? 23.883 4.951 -17.772 1.00 73.94 111 GLU A C 1
ATOM 874 O O . GLU A 1 111 ? 24.419 4.476 -18.770 1.00 73.94 111 GLU A O 1
ATOM 879 N N . LEU A 1 112 ? 23.771 4.247 -16.640 1.00 70.44 112 LEU A N 1
ATOM 880 C CA . LEU A 1 112 ? 24.383 2.924 -16.452 1.00 70.44 112 LEU A CA 1
ATOM 881 C C . LEU A 1 112 ? 23.869 1.869 -17.447 1.00 70.44 112 LEU A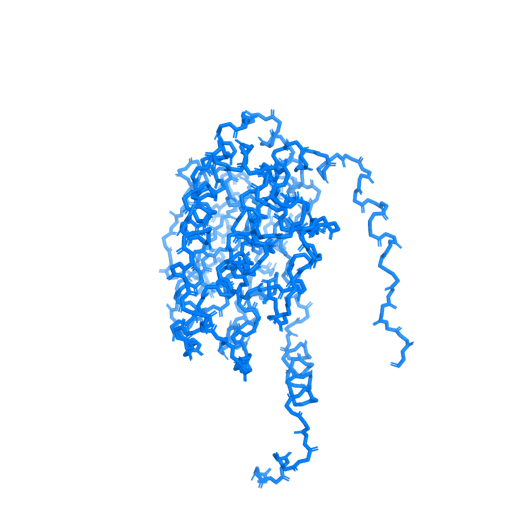 C 1
ATOM 883 O O . LEU A 1 112 ? 24.616 0.994 -17.890 1.00 70.44 112 LEU A O 1
ATOM 887 N N . ALA A 1 113 ? 22.582 1.920 -17.799 1.00 71.56 113 ALA A N 1
ATOM 888 C CA . ALA A 1 113 ? 22.012 1.031 -18.806 1.00 71.56 113 ALA A CA 1
ATOM 889 C C . ALA A 1 113 ? 22.546 1.346 -20.214 1.00 71.56 113 ALA A C 1
ATOM 891 O O . ALA A 1 113 ? 22.814 0.414 -20.972 1.00 71.56 113 ALA A O 1
ATOM 892 N N . ALA A 1 114 ? 22.740 2.626 -20.548 1.00 68.31 114 ALA A N 1
ATOM 893 C CA . ALA A 1 114 ? 23.314 3.067 -21.820 1.00 68.31 114 ALA A CA 1
ATOM 894 C C . ALA A 1 114 ? 24.801 2.697 -21.957 1.00 68.31 114 ALA A C 1
ATOM 896 O O . ALA A 1 114 ? 25.251 2.377 -23.055 1.00 68.31 114 ALA A O 1
ATOM 897 N N . GLU A 1 115 ? 25.539 2.667 -20.848 1.00 75.00 115 GLU A N 1
ATOM 898 C CA . GLU A 1 115 ? 26.939 2.228 -20.793 1.00 75.00 115 GLU A CA 1
ATOM 899 C C . GLU A 1 115 ? 27.108 0.698 -20.853 1.00 75.00 115 GLU A C 1
ATOM 901 O O . GLU A 1 115 ? 28.230 0.192 -20.879 1.00 75.00 115 GLU A O 1
ATOM 906 N N . GLY A 1 116 ? 26.011 -0.070 -20.877 1.00 59.62 116 GLY A N 1
ATOM 907 C CA . GLY A 1 116 ? 26.051 -1.532 -20.964 1.00 59.62 116 GLY A CA 1
ATOM 908 C C . GLY A 1 116 ? 26.477 -2.235 -19.668 1.00 59.62 116 GLY A C 1
ATOM 909 O O . GLY A 1 116 ? 26.807 -3.420 -19.695 1.00 59.62 116 GLY A O 1
ATOM 910 N N . TRP A 1 117 ? 26.452 -1.541 -18.525 1.00 55.66 117 TRP A N 1
ATOM 911 C CA . TRP A 1 117 ? 27.008 -2.030 -17.254 1.00 55.66 117 TRP A CA 1
ATOM 912 C C . TRP A 1 117 ? 26.172 -3.096 -16.529 1.00 55.66 117 TRP A C 1
ATOM 914 O O . TRP A 1 117 ? 26.635 -3.700 -15.559 1.00 55.66 117 TRP A O 1
ATOM 924 N N . TYR A 1 118 ? 24.954 -3.390 -16.986 1.00 54.62 118 TYR A N 1
ATOM 925 C CA . TYR A 1 118 ? 24.119 -4.413 -16.358 1.00 54.62 118 TYR A CA 1
ATOM 926 C C . TYR A 1 118 ? 24.271 -5.775 -17.037 1.00 54.62 118 TYR A C 1
ATOM 928 O O . TYR A 1 118 ? 23.618 -6.093 -18.031 1.00 54.62 118 TYR A O 1
ATOM 936 N N . GLY A 1 119 ? 25.103 -6.626 -16.429 1.00 50.66 119 GLY A N 1
ATOM 937 C CA . GLY A 1 119 ? 25.106 -8.064 -16.681 1.00 50.66 119 GLY A CA 1
ATOM 938 C C . GLY A 1 119 ? 23.744 -8.655 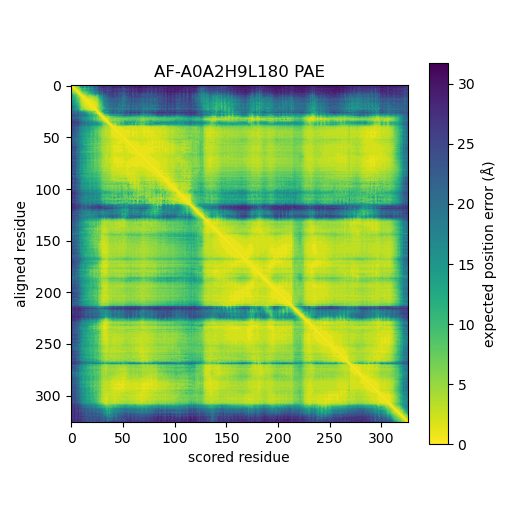-16.314 1.00 50.66 119 GLY A C 1
ATOM 939 O O . GLY A 1 119 ? 23.411 -8.785 -15.136 1.00 50.66 119 GLY A O 1
ATOM 940 N N . GLY A 1 120 ? 22.940 -8.978 -17.329 1.00 49.47 120 GLY A N 1
ATOM 941 C CA . GLY A 1 120 ? 21.557 -9.422 -17.172 1.00 49.47 120 GLY A CA 1
ATOM 942 C C . GLY A 1 120 ? 21.436 -10.701 -16.348 1.00 49.47 120 GLY A C 1
ATOM 943 O O . GLY A 1 120 ? 21.550 -11.810 -16.873 1.00 49.47 120 GLY A O 1
ATOM 944 N N . ARG A 1 121 ? 21.133 -10.571 -15.054 1.00 53.31 121 ARG A N 1
ATOM 945 C CA . ARG A 1 121 ? 20.620 -11.696 -14.271 1.00 53.31 121 ARG A CA 1
ATOM 946 C C . ARG A 1 121 ? 19.157 -11.884 -14.643 1.00 53.31 121 ARG A C 1
ATOM 948 O O . ARG A 1 121 ? 18.288 -11.146 -14.199 1.00 53.31 121 ARG A O 1
ATOM 955 N N . LYS A 1 122 ? 18.870 -12.898 -15.460 1.00 54.03 122 LYS A N 1
ATOM 956 C CA . LYS A 1 122 ? 17.499 -13.400 -15.584 1.00 54.03 122 LYS A CA 1
ATOM 957 C C . LYS A 1 122 ? 17.114 -14.010 -14.242 1.00 54.03 122 LYS A C 1
ATOM 959 O O . LYS A 1 122 ? 17.724 -14.988 -13.818 1.00 54.03 122 LYS A O 1
ATOM 964 N N . HIS A 1 123 ? 16.113 -13.441 -13.585 1.00 49.81 123 HIS A N 1
ATOM 965 C CA . HIS A 1 123 ? 15.536 -14.014 -12.378 1.00 49.81 123 HIS A CA 1
ATOM 966 C C . HIS A 1 123 ? 14.421 -14.983 -12.791 1.00 49.81 123 HIS A C 1
ATOM 968 O O . HIS A 1 123 ? 13.364 -14.532 -13.240 1.00 49.81 123 HIS A O 1
ATOM 974 N N . PRO A 1 124 ? 14.634 -16.313 -12.734 1.00 49.22 124 PRO A N 1
ATOM 975 C CA . PRO A 1 124 ? 13.533 -17.242 -12.927 1.00 49.22 124 PRO A CA 1
ATOM 976 C C . PRO A 1 124 ? 12.527 -17.023 -11.788 1.00 49.22 124 PRO A C 1
ATOM 978 O O . PRO A 1 124 ? 12.952 -16.945 -10.637 1.00 49.22 124 PRO A O 1
ATOM 981 N N . PRO A 1 125 ? 11.217 -16.929 -12.070 1.00 51.91 125 PRO A N 1
ATOM 982 C CA . PRO A 1 125 ? 10.228 -16.700 -11.028 1.00 51.91 125 PRO A CA 1
ATOM 983 C C . PRO A 1 125 ? 10.228 -17.875 -10.045 1.00 51.91 125 PRO A C 1
ATOM 985 O O . PRO A 1 125 ? 9.802 -18.981 -10.390 1.00 51.91 125 PRO A O 1
ATOM 988 N N . VAL A 1 126 ? 10.670 -17.640 -8.810 1.00 46.56 126 VAL A N 1
ATOM 989 C CA . VAL A 1 126 ? 10.593 -18.638 -7.741 1.00 46.56 126 VAL A CA 1
ATOM 990 C C . VAL A 1 126 ? 9.234 -18.518 -7.058 1.00 46.56 126 VAL A C 1
ATOM 992 O O . VAL A 1 126 ? 8.881 -17.487 -6.483 1.00 46.56 126 VAL A O 1
ATOM 995 N N . ARG A 1 127 ? 8.440 -19.588 -7.127 1.00 48.47 127 ARG A N 1
ATOM 996 C CA . ARG A 1 127 ? 7.110 -19.643 -6.511 1.00 48.47 127 ARG A CA 1
ATOM 997 C C . ARG A 1 127 ? 7.196 -20.230 -5.115 1.00 48.47 127 ARG A C 1
ATOM 999 O O . ARG A 1 127 ? 7.126 -21.444 -4.937 1.00 48.47 127 ARG A O 1
ATOM 1006 N N . LEU A 1 128 ? 7.360 -19.360 -4.127 1.00 48.31 128 LEU A N 1
ATOM 1007 C CA . LEU A 1 128 ? 7.324 -19.740 -2.719 1.00 48.31 128 LEU A CA 1
ATOM 1008 C C . LEU A 1 128 ? 5.937 -19.442 -2.146 1.00 48.31 128 LEU A C 1
ATOM 1010 O O . LEU A 1 128 ? 5.432 -18.319 -2.236 1.00 48.31 128 LEU A O 1
ATOM 1014 N N . GLY A 1 129 ? 5.309 -20.471 -1.572 1.00 56.47 129 GLY A N 1
ATOM 1015 C CA . GLY A 1 129 ? 4.002 -20.371 -0.926 1.00 56.47 129 GLY A CA 1
ATOM 1016 C C . GLY A 1 129 ? 3.970 -19.229 0.095 1.00 56.47 129 GLY A C 1
ATOM 1017 O O . GLY A 1 129 ? 4.873 -19.077 0.910 1.00 56.47 129 GLY A O 1
ATOM 1018 N N . GLY A 1 130 ? 2.941 -18.381 0.031 1.00 65.19 130 GLY A N 1
ATOM 1019 C CA . GLY A 1 130 ? 2.788 -17.187 0.875 1.00 65.19 130 GLY A CA 1
ATOM 1020 C C . GLY A 1 130 ? 3.624 -15.970 0.453 1.00 65.19 130 GLY A C 1
ATOM 1021 O O . GLY A 1 130 ? 3.079 -14.868 0.424 1.00 65.19 130 GLY A O 1
ATOM 1022 N N . ALA A 1 131 ? 4.889 -16.147 0.059 1.00 76.69 131 ALA A N 1
ATOM 1023 C CA . ALA A 1 131 ? 5.799 -15.050 -0.302 1.00 76.69 131 ALA A CA 1
ATOM 1024 C C . ALA A 1 131 ? 5.271 -14.173 -1.448 1.00 76.69 131 ALA A C 1
ATOM 1026 O O . ALA A 1 131 ? 5.380 -12.949 -1.406 1.00 76.69 131 ALA A O 1
ATOM 1027 N N . GLU A 1 132 ? 4.616 -14.788 -2.435 1.00 76.75 132 GLU A N 1
ATOM 1028 C CA . GLU A 1 132 ? 3.991 -14.075 -3.555 1.00 76.75 132 GLU A CA 1
ATOM 1029 C C . GLU A 1 132 ? 2.947 -13.043 -3.101 1.00 76.75 132 GLU A C 1
ATOM 1031 O O . GLU A 1 132 ? 2.704 -12.065 -3.806 1.00 76.75 132 GLU A O 1
ATOM 1036 N N . LEU A 1 133 ? 2.326 -13.236 -1.930 1.00 84.69 133 LEU A N 1
ATOM 1037 C CA . LEU A 1 133 ? 1.314 -12.325 -1.398 1.00 84.69 133 LEU A CA 1
ATOM 1038 C C . LEU A 1 133 ? 1.935 -11.057 -0.801 1.00 84.69 133 LEU A C 1
ATOM 1040 O O . LEU A 1 133 ? 1.255 -10.031 -0.785 1.00 84.69 133 LEU A O 1
ATOM 1044 N N . LEU A 1 134 ? 3.205 -11.080 -0.374 1.00 85.75 134 LEU A N 1
ATOM 1045 C CA . LEU A 1 134 ? 3.887 -9.923 0.232 1.00 85.75 134 LEU A CA 1
ATOM 1046 C C . LEU A 1 134 ? 3.916 -8.704 -0.699 1.00 85.75 134 LEU A C 1
ATOM 1048 O O . LEU A 1 134 ? 3.727 -7.574 -0.249 1.00 85.75 134 LEU A O 1
ATOM 1052 N N . GLY A 1 135 ? 4.093 -8.948 -2.001 1.00 84.81 135 GLY A N 1
ATOM 1053 C CA . GLY A 1 135 ? 4.079 -7.928 -3.052 1.00 84.81 135 GLY A CA 1
ATOM 1054 C C . GLY A 1 135 ? 2.677 -7.470 -3.474 1.00 84.81 135 GLY A C 1
ATOM 1055 O O . GLY A 1 135 ? 2.541 -6.750 -4.460 1.00 84.81 135 GLY A O 1
ATOM 1056 N N . THR A 1 136 ? 1.620 -7.911 -2.786 1.00 84.12 136 THR A N 1
ATOM 1057 C CA . THR A 1 136 ? 0.226 -7.651 -3.173 1.00 84.12 136 THR A CA 1
ATOM 1058 C C . THR A 1 136 ? -0.512 -6.784 -2.156 1.00 84.12 136 THR A C 1
ATOM 1060 O O . THR A 1 136 ? -0.087 -6.585 -1.019 1.00 84.12 136 THR A O 1
ATOM 1063 N N . ALA A 1 137 ? -1.705 -6.321 -2.537 1.00 79.69 137 ALA A N 1
ATOM 1064 C CA . ALA A 1 137 ? -2.627 -5.666 -1.609 1.00 79.69 137 ALA A CA 1
ATOM 1065 C C . ALA A 1 137 ? -3.153 -6.606 -0.501 1.00 79.69 137 ALA A C 1
ATOM 1067 O O . ALA A 1 137 ? -3.722 -6.129 0.481 1.00 79.69 137 ALA A O 1
ATOM 1068 N N . GLU A 1 138 ? -2.964 -7.918 -0.650 1.00 83.25 138 GLU A N 1
ATOM 1069 C CA . GLU A 1 138 ? -3.358 -8.956 0.302 1.00 83.25 138 GLU A CA 1
ATOM 1070 C C . GLU A 1 138 ? -2.167 -9.434 1.152 1.00 83.25 138 GLU A C 1
ATOM 1072 O O . GLU A 1 138 ? -2.207 -10.541 1.674 1.00 83.25 138 GLU A O 1
ATOM 1077 N N . ALA A 1 139 ? -1.118 -8.614 1.324 1.00 86.31 139 ALA A N 1
ATOM 1078 C CA . ALA A 1 139 ? 0.099 -8.998 2.047 1.00 86.31 139 ALA A CA 1
ATOM 1079 C C . ALA A 1 139 ? -0.174 -9.641 3.408 1.00 86.31 139 ALA A C 1
ATOM 1081 O O . ALA A 1 139 ? 0.407 -10.672 3.693 1.00 86.31 139 ALA A O 1
ATOM 1082 N N . HIS A 1 140 ? -1.121 -9.125 4.197 1.00 85.00 140 HIS A N 1
ATOM 1083 C CA . HIS A 1 140 ? -1.560 -9.727 5.464 1.00 85.00 140 HIS A CA 1
ATOM 1084 C C . HIS A 1 140 ? -1.891 -11.239 5.388 1.00 85.00 140 HIS A C 1
ATOM 1086 O O . HIS A 1 140 ? -1.688 -11.951 6.366 1.00 85.00 140 HIS A O 1
ATOM 1092 N N . LEU A 1 141 ? -2.324 -11.756 4.230 1.00 84.56 141 LEU A N 1
ATOM 1093 C CA . LEU A 1 141 ? -2.590 -13.183 3.982 1.00 84.56 141 LEU A CA 1
ATOM 1094 C C . LEU A 1 141 ? -1.328 -14.033 3.783 1.00 84.56 141 LEU A C 1
ATOM 1096 O O . LEU A 1 141 ? -1.411 -15.260 3.697 1.00 84.56 141 LEU A O 1
ATOM 1100 N N . ALA A 1 142 ? -0.164 -13.397 3.679 1.00 86.06 142 ALA A N 1
ATOM 1101 C CA . ALA A 1 142 ? 1.112 -14.086 3.657 1.00 86.06 142 ALA A CA 1
ATOM 1102 C C . ALA A 1 142 ? 1.437 -14.706 5.020 1.00 86.06 142 ALA A C 1
ATOM 1104 O O . ALA A 1 142 ? 2.236 -15.630 5.043 1.00 86.06 142 ALA A O 1
ATOM 1105 N N . ALA A 1 143 ? 0.824 -14.254 6.126 1.00 85.75 143 ALA A N 1
ATOM 1106 C CA . ALA A 1 143 ? 1.161 -14.704 7.476 1.00 85.75 143 ALA A CA 1
ATOM 1107 C C . ALA A 1 143 ? 1.195 -16.238 7.588 1.00 85.75 143 ALA A C 1
ATOM 1109 O O . ALA A 1 143 ? 0.304 -16.926 7.088 1.00 85.75 143 ALA A O 1
ATOM 1110 N N . LYS A 1 144 ? 2.230 -16.769 8.252 1.00 82.50 144 LYS A N 1
ATOM 1111 C CA . LYS A 1 144 ? 2.376 -18.219 8.466 1.00 82.50 144 LYS A CA 1
ATOM 1112 C C . LYS A 1 144 ? 1.257 -18.756 9.359 1.00 82.50 144 LYS A C 1
ATOM 1114 O O . LYS A 1 144 ? 0.623 -19.754 9.034 1.00 82.50 144 LYS A O 1
ATOM 1119 N N . GLU A 1 145 ? 0.967 -18.026 10.431 1.00 83.75 145 GLU A N 1
ATOM 1120 C CA . GLU A 1 145 ? -0.005 -18.392 11.461 1.00 83.75 145 GLU A CA 1
ATOM 1121 C C . GLU A 1 145 ? -1.384 -17.773 11.183 1.00 83.75 145 GLU A C 1
ATOM 1123 O O . GLU A 1 145 ? -1.837 -16.851 11.866 1.00 83.75 145 GLU A O 1
ATOM 1128 N N . LEU A 1 146 ? -2.063 -18.260 10.138 1.00 81.31 146 LEU A N 1
ATOM 1129 C CA . LEU A 1 146 ? -3.345 -17.694 9.693 1.00 81.31 146 LEU A CA 1
ATOM 1130 C C . LEU A 1 146 ? -4.461 -17.772 10.743 1.00 81.31 146 LEU A C 1
ATOM 1132 O O . LEU A 1 146 ? -5.284 -16.864 10.788 1.00 81.31 146 LEU A O 1
ATOM 1136 N N . ASN A 1 147 ? -4.492 -18.810 11.583 1.00 82.19 147 ASN A N 1
ATOM 1137 C CA . ASN A 1 147 ? -5.519 -18.949 12.625 1.00 82.19 147 ASN A CA 1
ATOM 1138 C C . ASN A 1 147 ? -5.353 -17.881 13.715 1.00 82.19 147 ASN A C 1
ATOM 1140 O O . ASN A 1 147 ? -6.312 -17.202 14.062 1.00 82.19 147 ASN A O 1
ATOM 1144 N N . MET A 1 148 ? -4.122 -17.661 14.180 1.00 85.62 148 MET A N 1
ATOM 1145 C CA . MET A 1 148 ? -3.822 -16.611 15.158 1.00 85.62 148 MET A CA 1
ATOM 1146 C C . MET A 1 148 ? -4.079 -15.216 14.579 1.00 85.62 148 MET A C 1
ATOM 1148 O O . MET A 1 148 ? -4.657 -14.359 15.249 1.00 85.62 148 MET A O 1
ATOM 1152 N N . LEU A 1 149 ? -3.723 -14.990 13.305 1.00 86.88 149 LEU A N 1
ATOM 1153 C CA . LEU A 1 149 ? -4.127 -13.775 12.598 1.00 86.88 149 LEU A CA 1
ATOM 1154 C C . LEU A 1 149 ? -5.656 -13.634 12.593 1.00 86.88 149 LEU A C 1
ATOM 1156 O O . LEU A 1 149 ? -6.162 -12.554 12.880 1.00 86.88 149 LEU A O 1
ATOM 1160 N N . ALA A 1 150 ? -6.390 -14.702 12.284 1.00 84.88 150 ALA A N 1
ATOM 1161 C CA . ALA A 1 150 ? -7.844 -14.681 12.212 1.00 84.88 150 ALA A CA 1
ATOM 1162 C C . ALA A 1 150 ? -8.489 -14.297 13.548 1.00 84.88 150 ALA A C 1
ATOM 1164 O O . ALA A 1 150 ? -9.261 -13.342 13.596 1.00 84.88 150 ALA A O 1
ATOM 1165 N N . GLU A 1 151 ? -8.109 -14.971 14.633 1.00 86.56 151 GLU A N 1
ATOM 1166 C CA . GLU A 1 151 ? -8.579 -14.690 15.995 1.00 86.56 151 GLU A CA 1
ATOM 1167 C C . GLU A 1 151 ? -8.323 -13.232 16.390 1.00 86.56 151 GLU A C 1
ATOM 1169 O O . GLU A 1 151 ? -9.211 -12.542 16.898 1.00 86.56 151 GLU A O 1
ATOM 1174 N N . ARG A 1 152 ? -7.125 -12.730 16.073 1.00 88.19 152 ARG A N 1
ATOM 1175 C CA . ARG A 1 152 ? -6.723 -11.344 16.323 1.00 88.19 152 ARG A CA 1
ATOM 1176 C C . ARG A 1 152 ? -7.590 -10.349 15.550 1.00 88.19 152 ARG A C 1
ATOM 1178 O O . ARG A 1 152 ? -8.071 -9.375 16.128 1.00 88.19 152 ARG A O 1
ATOM 1185 N N . LEU A 1 153 ? -7.804 -10.565 14.251 1.00 90.19 153 LEU A N 1
ATOM 1186 C CA . LEU A 1 153 ? -8.641 -9.682 13.428 1.00 90.19 153 LEU A CA 1
ATOM 1187 C C . LEU A 1 153 ? -10.120 -9.734 13.853 1.00 90.19 153 LEU A C 1
ATOM 1189 O O . LEU A 1 153 ? -10.799 -8.703 13.830 1.00 90.19 153 LEU A O 1
ATOM 1193 N N . ASP A 1 154 ? -10.603 -10.898 14.288 1.00 89.81 154 ASP A N 1
ATOM 1194 C CA . ASP A 1 154 ? -11.957 -11.080 14.810 1.00 89.81 154 ASP A CA 1
ATOM 1195 C C . ASP A 1 154 ? -12.156 -10.327 16.128 1.00 89.81 154 ASP A C 1
ATOM 1197 O O . ASP A 1 154 ? -13.148 -9.609 16.277 1.00 89.81 154 ASP A O 1
ATOM 1201 N N . ALA A 1 155 ? -11.198 -10.414 17.053 1.00 91.31 155 ALA A N 1
ATOM 1202 C CA . ALA A 1 155 ? -11.218 -9.649 18.296 1.00 91.31 155 ALA A CA 1
ATOM 1203 C C . ALA A 1 155 ? -11.239 -8.135 18.025 1.00 91.31 155 ALA A C 1
ATOM 1205 O O . ALA A 1 155 ? -12.098 -7.422 18.546 1.00 91.31 155 ALA A O 1
ATOM 1206 N N . ILE A 1 156 ? -10.388 -7.641 17.117 1.00 92.75 156 ILE A N 1
ATOM 1207 C CA . ILE A 1 156 ? -10.376 -6.222 16.719 1.00 92.75 156 ILE A CA 1
ATOM 1208 C C . ILE A 1 156 ? -11.729 -5.797 16.149 1.00 92.75 156 ILE A C 1
ATOM 1210 O O . ILE A 1 156 ? -12.231 -4.723 16.496 1.00 92.75 156 ILE A O 1
ATOM 1214 N N . LYS A 1 157 ? -12.348 -6.624 15.297 1.00 93.00 157 LYS A N 1
ATOM 1215 C CA . LYS A 1 157 ? -13.681 -6.343 14.756 1.00 93.00 157 LYS A CA 1
ATOM 1216 C C . LYS A 1 157 ? -14.724 -6.261 15.871 1.00 93.00 157 LYS A C 1
ATOM 1218 O O . LYS A 1 157 ? -15.455 -5.272 15.907 1.00 93.00 157 LYS A O 1
ATOM 1223 N N . ARG A 1 158 ? -14.778 -7.245 16.778 1.00 94.56 158 ARG A N 1
ATOM 1224 C CA . ARG A 1 158 ? -15.729 -7.258 17.905 1.00 94.56 158 ARG A CA 1
ATOM 1225 C C . ARG A 1 158 ? -15.589 -6.003 18.763 1.00 94.56 158 ARG A C 1
ATOM 1227 O O . ARG A 1 158 ? -16.576 -5.303 18.979 1.00 94.56 158 ARG A O 1
ATOM 1234 N N . ILE A 1 159 ? -14.365 -5.669 19.179 1.00 95.25 159 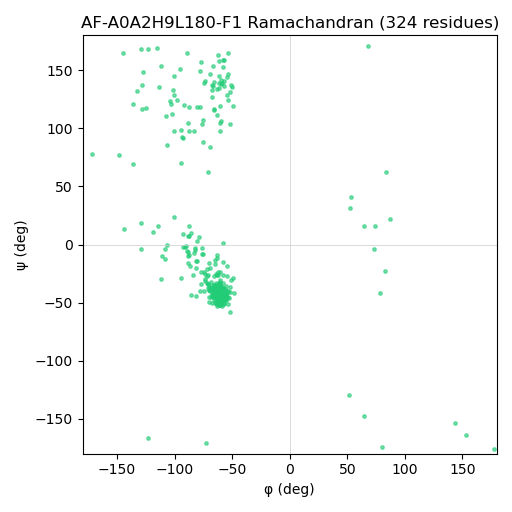ILE A N 1
ATOM 1235 C CA . ILE A 1 159 ? -14.095 -4.467 19.980 1.00 95.25 159 ILE A CA 1
ATOM 1236 C C . ILE A 1 159 ? -14.522 -3.210 19.213 1.00 95.25 159 ILE A C 1
ATOM 1238 O O . ILE A 1 159 ? -15.213 -2.352 19.758 1.00 95.25 159 ILE A O 1
ATOM 1242 N N . THR A 1 160 ? -14.157 -3.104 17.933 1.00 95.38 160 THR A N 1
ATOM 1243 C CA . THR A 1 160 ? -14.533 -1.964 17.081 1.00 95.38 160 THR A CA 1
ATOM 1244 C C . THR A 1 160 ? -16.053 -1.799 17.011 1.00 95.38 160 THR A C 1
ATOM 1246 O O . THR A 1 160 ? -16.555 -0.680 17.093 1.00 95.38 160 THR A O 1
ATOM 1249 N N . GLU A 1 161 ? -16.805 -2.890 16.871 1.00 95.38 161 GLU A N 1
ATOM 1250 C CA . GLU A 1 161 ? -18.268 -2.858 16.836 1.00 95.38 161 GLU A CA 1
ATOM 1251 C C . GLU A 1 161 ? -18.883 -2.448 18.178 1.00 95.38 161 GLU A C 1
ATOM 1253 O O . GLU A 1 161 ? -19.854 -1.690 18.176 1.00 95.38 161 GLU A O 1
ATOM 1258 N N . LEU A 1 162 ? -18.322 -2.903 19.302 1.00 97.38 162 LEU A N 1
ATOM 1259 C CA . LEU A 1 162 ? -18.748 -2.499 20.645 1.00 97.38 162 LEU A CA 1
ATOM 1260 C C . LEU A 1 162 ? -18.523 -1.000 20.869 1.00 97.38 162 LEU A C 1
ATOM 1262 O O . LEU A 1 162 ? -19.469 -0.271 21.154 1.00 97.38 162 LEU A O 1
ATOM 1266 N N . VAL A 1 163 ? -17.304 -0.510 20.626 1.00 97.06 163 VAL A N 1
ATOM 1267 C CA . VAL A 1 163 ? -16.973 0.916 20.783 1.00 97.06 163 VAL A CA 1
ATOM 1268 C C . VAL A 1 163 ? -17.811 1.778 19.836 1.00 97.06 163 VAL A C 1
ATOM 1270 O O . VAL A 1 163 ? -18.262 2.860 20.208 1.00 97.06 163 VAL A O 1
ATOM 1273 N N . ARG A 1 164 ? -18.100 1.303 18.618 1.00 96.44 164 ARG A N 1
ATOM 1274 C CA . ARG A 1 164 ? -18.992 2.021 17.699 1.00 96.44 164 ARG A CA 1
ATOM 1275 C C . ARG A 1 164 ? -20.423 2.114 18.229 1.00 96.44 164 ARG A C 1
ATOM 1277 O O . ARG A 1 164 ? -21.047 3.153 18.034 1.00 96.44 164 ARG A O 1
ATOM 1284 N N . ARG A 1 165 ? -20.951 1.063 18.867 1.00 97.62 165 ARG A N 1
ATOM 1285 C CA . ARG A 1 165 ? -22.282 1.100 19.502 1.00 97.62 165 ARG A CA 1
ATOM 1286 C C . ARG A 1 165 ? -22.313 2.090 20.666 1.00 97.62 165 ARG A C 1
ATOM 1288 O O . ARG A 1 165 ? -23.253 2.866 20.751 1.00 97.62 165 ARG A O 1
ATOM 1295 N N . GLU A 1 166 ? -21.271 2.102 21.496 1.00 98.00 166 GLU A N 1
ATOM 1296 C CA . GLU A 1 166 ? -21.177 2.987 22.666 1.00 98.00 166 GLU A CA 1
ATOM 1297 C C . GLU A 1 166 ? -20.996 4.474 22.283 1.00 98.00 166 GLU A C 1
ATOM 1299 O O . GLU A 1 166 ? -21.596 5.352 22.897 1.00 98.00 166 GLU A O 1
ATOM 1304 N N . PHE A 1 167 ? -20.190 4.785 21.260 1.00 97.50 167 PHE A N 1
ATOM 1305 C CA . PHE A 1 167 ? -19.784 6.170 20.953 1.00 97.50 167 PHE A CA 1
ATOM 1306 C C . PHE A 1 167 ? -20.372 6.750 19.658 1.00 97.50 167 PHE A C 1
ATOM 1308 O O . PHE A 1 167 ? -20.231 7.954 19.404 1.00 97.50 167 PHE A O 1
ATOM 1315 N N . GLY A 1 168 ? -21.011 5.932 18.818 1.00 95.12 168 GLY A N 1
ATOM 1316 C CA . GLY A 1 168 ? -21.633 6.360 17.565 1.00 95.12 168 GLY A CA 1
ATOM 1317 C C . GLY A 1 168 ? -20.686 7.170 16.672 1.00 95.12 168 GLY A C 1
ATOM 1318 O O . GLY A 1 168 ? -19.540 6.788 16.436 1.00 95.12 168 GLY A O 1
ATOM 1319 N N . GLY A 1 169 ? -21.147 8.335 16.204 1.00 92.12 169 GLY A N 1
ATOM 1320 C CA . GLY A 1 169 ? -20.379 9.229 15.324 1.00 92.12 169 GLY A CA 1
ATOM 1321 C C . GLY A 1 169 ? -19.089 9.804 15.927 1.00 92.12 169 GLY A C 1
ATOM 1322 O O . GLY A 1 169 ? -18.294 10.398 15.200 1.00 92.12 169 GLY A O 1
ATOM 1323 N N . LYS A 1 170 ? -18.845 9.619 17.233 1.00 95.38 170 LYS A N 1
ATOM 1324 C CA . LYS A 1 170 ? -17.593 10.016 17.899 1.00 95.38 170 LYS A CA 1
ATOM 1325 C C . LYS A 1 170 ? -16.473 8.982 17.720 1.00 95.38 170 LYS A C 1
ATOM 1327 O O . LYS A 1 170 ? -15.345 9.241 18.136 1.00 95.38 170 LYS A O 1
ATOM 1332 N N . PHE A 1 171 ? -16.751 7.837 17.097 1.00 95.69 171 PHE A N 1
ATOM 1333 C CA . PHE A 1 171 ? -15.779 6.792 16.789 1.00 95.69 171 PHE A CA 1
ATOM 1334 C C . PHE A 1 171 ? -15.861 6.408 15.309 1.00 95.69 171 PHE A C 1
ATOM 1336 O O . PHE A 1 171 ? -16.876 5.916 14.824 1.00 95.69 171 PHE A O 1
ATOM 1343 N N . THR A 1 172 ? -14.777 6.640 14.573 1.00 94.81 172 THR A N 1
ATOM 1344 C CA . THR A 1 172 ? -14.673 6.273 13.157 1.00 94.81 172 THR A CA 1
ATOM 1345 C C . THR A 1 172 ? -14.216 4.829 12.982 1.00 94.81 172 THR A C 1
ATOM 1347 O O . THR A 1 172 ? -14.766 4.125 12.140 1.00 94.81 172 THR A O 1
ATOM 1350 N N . GLY A 1 173 ? -13.224 4.363 13.744 1.00 95.06 173 GLY A N 1
ATOM 1351 C CA . GLY A 1 173 ? -12.718 2.996 13.614 1.00 95.06 173 GLY A CA 1
ATOM 1352 C C . GLY A 1 173 ? -11.267 2.828 14.042 1.00 95.06 173 GLY A C 1
ATOM 1353 O O . GLY A 1 173 ? -10.693 3.705 14.684 1.00 95.06 173 GLY A O 1
ATOM 1354 N N . VAL A 1 174 ? -10.666 1.710 13.646 1.00 93.69 174 VAL A N 1
ATOM 1355 C CA . VAL A 1 174 ? -9.289 1.335 13.974 1.00 93.69 174 VAL A CA 1
ATOM 1356 C C . VAL A 1 174 ? -8.509 0.970 12.721 1.00 93.69 174 VAL A C 1
ATOM 1358 O O . VAL A 1 174 ? -9.020 0.287 11.834 1.00 93.69 174 VAL A O 1
ATOM 1361 N N . LEU A 1 175 ? -7.268 1.441 12.655 1.00 93.12 175 LEU A N 1
ATOM 1362 C CA . LEU A 1 175 ? -6.276 1.079 11.650 1.00 93.12 175 LEU A CA 1
ATOM 1363 C C . LEU A 1 175 ? -5.267 0.128 12.280 1.00 93.12 175 LEU A C 1
ATOM 1365 O O . LEU A 1 175 ? -4.646 0.490 13.269 1.00 93.12 175 LEU A O 1
ATOM 1369 N N . VAL A 1 176 ? -5.084 -1.046 11.700 1.00 91.81 176 VAL A N 1
ATOM 1370 C CA . VAL A 1 176 ? -4.090 -2.046 12.083 1.00 91.81 176 VAL A CA 1
ATOM 1371 C C . VAL A 1 176 ? -2.912 -1.951 11.123 1.00 91.81 176 VAL A C 1
ATOM 1373 O O . VAL A 1 176 ? -3.085 -1.946 9.901 1.00 91.81 176 VAL A O 1
ATOM 1376 N N . LEU A 1 177 ? -1.715 -1.852 11.681 1.00 89.00 177 LEU A N 1
ATOM 1377 C CA . LEU A 1 177 ? -0.470 -1.540 10.992 1.00 89.00 177 LEU A CA 1
ATOM 1378 C C . LEU A 1 177 ? 0.557 -2.662 11.226 1.00 89.00 177 LEU A C 1
ATOM 1380 O O . LEU A 1 177 ? 0.210 -3.766 11.651 1.00 89.00 177 LEU A O 1
ATOM 1384 N N . GLY A 1 178 ? 1.816 -2.382 10.887 1.00 88.50 178 GLY A N 1
ATOM 1385 C CA . GLY A 1 178 ? 2.941 -3.226 11.273 1.00 88.50 178 GLY A CA 1
ATOM 1386 C C . GLY A 1 178 ? 2.926 -4.629 10.676 1.00 88.50 178 GLY A C 1
ATOM 1387 O O . GLY A 1 178 ? 2.472 -4.854 9.552 1.00 88.50 178 GLY A O 1
ATOM 1388 N N . SER A 1 179 ? 3.449 -5.579 11.447 1.00 89.19 179 SER A N 1
ATOM 1389 C CA . SER A 1 179 ? 3.602 -6.986 11.053 1.00 89.19 179 SER A CA 1
ATOM 1390 C C . SER A 1 179 ? 2.291 -7.631 10.596 1.00 89.19 179 SER A C 1
ATOM 1392 O O . SER A 1 179 ? 2.273 -8.407 9.636 1.00 89.19 179 SER A O 1
ATOM 1394 N N . THR A 1 180 ? 1.180 -7.248 11.231 1.00 90.00 180 THR A N 1
ATOM 1395 C CA . THR A 1 180 ? -0.160 -7.766 10.936 1.00 90.00 180 THR A CA 1
ATOM 1396 C C . THR A 1 180 ? -0.625 -7.330 9.550 1.00 90.00 180 THR A C 1
ATOM 1398 O O . THR A 1 180 ? -1.005 -8.167 8.733 1.00 90.00 180 THR A O 1
ATOM 1401 N N . SER A 1 181 ? -0.548 -6.034 9.228 1.00 89.19 181 SER A N 1
ATOM 1402 C CA . SER A 1 181 ? -0.974 -5.549 7.907 1.00 89.19 181 SER A CA 1
ATOM 1403 C C . SER A 1 181 ? -0.025 -5.965 6.779 1.00 89.19 181 SER A C 1
ATOM 1405 O O . SER A 1 181 ? -0.447 -6.090 5.626 1.00 89.19 181 SER A O 1
ATOM 1407 N N . LYS A 1 182 ? 1.248 -6.202 7.110 1.00 88.94 182 LYS A N 1
ATOM 1408 C CA . LYS A 1 182 ? 2.303 -6.580 6.166 1.00 88.94 182 LYS A CA 1
ATOM 1409 C C . LYS A 1 182 ? 2.431 -8.086 5.923 1.00 88.94 182 LYS A C 1
ATOM 1411 O O . LYS A 1 182 ? 3.144 -8.451 4.995 1.00 88.94 182 LYS A O 1
ATOM 1416 N N . GLY A 1 183 ? 1.753 -8.939 6.694 1.00 87.75 183 GLY A N 1
ATOM 1417 C CA . GLY A 1 183 ? 1.721 -10.385 6.425 1.00 87.75 183 GLY A CA 1
ATOM 1418 C C . GLY A 1 183 ? 2.838 -11.203 7.024 1.00 87.75 183 GLY A C 1
ATOM 1419 O O . GLY A 1 183 ? 3.146 -12.286 6.527 1.00 87.75 183 GLY A O 1
ATOM 1420 N N . TYR A 1 184 ? 3.468 -10.688 8.068 1.00 88.00 184 TYR A N 1
ATOM 1421 C CA . TYR A 1 184 ? 4.558 -11.390 8.721 1.00 88.00 184 TYR A CA 1
ATOM 1422 C C . TYR A 1 184 ? 4.382 -11.480 10.230 1.00 88.00 184 TYR A C 1
ATOM 1424 O O . TYR A 1 184 ? 5.350 -11.743 10.921 1.00 88.00 184 TYR A O 1
ATOM 1432 N N . VAL A 1 185 ? 3.169 -11.280 10.748 1.00 87.94 185 VAL A N 1
ATOM 1433 C CA . VAL A 1 185 ? 2.853 -11.485 12.170 1.00 87.94 185 VAL A CA 1
ATOM 1434 C C . VAL A 1 185 ? 3.188 -12.912 12.625 1.00 87.94 185 VAL A C 1
ATOM 1436 O O . VAL A 1 185 ? 2.964 -13.876 11.893 1.00 87.94 185 VAL A O 1
ATOM 1439 N N . GLU A 1 186 ? 3.718 -13.028 13.840 1.00 86.62 186 GLU A N 1
ATOM 1440 C CA . GLU A 1 186 ? 4.083 -14.283 14.508 1.00 86.62 186 GLU A CA 1
ATOM 1441 C C . GLU A 1 186 ? 3.474 -14.333 15.915 1.00 86.62 186 GLU A C 1
ATOM 1443 O O . GLU A 1 186 ? 2.971 -13.326 16.425 1.00 86.62 186 GLU A O 1
ATOM 1448 N N . TYR A 1 187 ? 3.506 -15.506 16.549 1.00 83.19 187 TYR A N 1
ATOM 1449 C CA . TYR A 1 187 ? 3.059 -15.651 17.932 1.00 83.19 187 TYR A CA 1
ATOM 1450 C C . TYR A 1 187 ? 3.850 -14.705 18.849 1.00 83.19 187 TYR A C 1
ATOM 1452 O O . TYR A 1 187 ? 5.056 -14.537 18.684 1.00 83.19 187 TYR A O 1
ATOM 1460 N N . GLY A 1 188 ? 3.162 -14.025 19.766 1.00 81.38 188 GLY A N 1
ATOM 1461 C CA . GLY A 1 188 ? 3.771 -13.011 20.634 1.00 81.38 188 GLY A CA 1
ATOM 1462 C C . GLY A 1 188 ? 4.123 -11.680 19.953 1.00 81.38 188 GLY A C 1
ATOM 1463 O O . GLY A 1 188 ? 4.524 -10.752 20.648 1.00 81.38 188 GLY A O 1
ATOM 1464 N N . SER A 1 189 ? 3.940 -11.536 18.630 1.00 82.94 189 SER A N 1
ATOM 1465 C CA . SER A 1 189 ? 4.095 -10.231 17.972 1.00 82.94 189 SER A CA 1
ATOM 1466 C C . SER A 1 189 ? 3.082 -9.241 18.532 1.00 82.94 189 SER A C 1
ATOM 1468 O O . SER A 1 189 ? 1.886 -9.555 18.627 1.00 82.94 189 SER A O 1
ATOM 1470 N N . ASP A 1 190 ? 3.546 -8.033 18.822 1.00 82.94 190 ASP A N 1
ATOM 1471 C CA . ASP A 1 190 ? 2.697 -6.925 19.216 1.00 82.94 190 ASP A CA 1
ATOM 1472 C C . ASP A 1 190 ? 1.701 -6.539 18.110 1.00 82.94 190 ASP A C 1
ATOM 1474 O O . ASP A 1 190 ? 1.783 -6.960 16.946 1.00 82.94 190 ASP A O 1
ATOM 1478 N N . LEU A 1 191 ? 0.671 -5.797 18.512 1.00 85.31 191 LEU A N 1
ATOM 1479 C CA . LEU A 1 191 ? -0.322 -5.251 17.603 1.00 85.31 191 LEU A CA 1
ATOM 1480 C C . LEU A 1 191 ? -0.109 -3.748 17.476 1.00 85.31 191 LEU A C 1
ATOM 1482 O O . LEU A 1 191 ? -0.418 -2.986 18.390 1.00 85.31 191 LEU A O 1
ATOM 1486 N N . ASP A 1 192 ? 0.334 -3.326 16.300 1.00 87.38 192 ASP A N 1
ATOM 1487 C CA . ASP A 1 192 ? 0.365 -1.918 15.937 1.00 87.38 192 ASP A CA 1
ATOM 1488 C C . ASP A 1 192 ? -1.022 -1.473 15.480 1.00 87.38 192 ASP A C 1
ATOM 1490 O O . ASP A 1 192 ? -1.543 -1.957 14.469 1.00 87.38 192 ASP A O 1
ATOM 1494 N N . PHE A 1 193 ? -1.630 -0.516 16.180 1.00 88.94 193 PHE A N 1
ATOM 1495 C CA . PHE A 1 193 ? -2.908 0.046 15.752 1.00 88.94 193 PHE A CA 1
ATOM 1496 C C . PHE A 1 193 ? -3.068 1.536 16.058 1.00 88.94 193 PHE A C 1
ATOM 1498 O O . PHE A 1 193 ? -2.335 2.128 16.847 1.00 88.94 193 PHE A O 1
ATOM 1505 N N . ARG A 1 194 ? -4.060 2.155 15.408 1.00 89.38 194 ARG A N 1
ATOM 1506 C CA . ARG A 1 194 ? -4.501 3.539 15.627 1.00 89.38 194 ARG A CA 1
ATOM 1507 C C . ARG A 1 194 ? -6.001 3.603 15.752 1.00 89.38 194 ARG A C 1
ATOM 1509 O O . ARG A 1 194 ? -6.709 3.098 14.887 1.00 89.38 194 ARG A O 1
ATOM 1516 N N . VAL A 1 195 ? -6.475 4.305 16.771 1.00 91.62 195 VAL A N 1
ATOM 1517 C CA . VAL A 1 195 ? -7.906 4.473 17.017 1.00 91.62 195 VAL A CA 1
ATOM 1518 C C . VAL A 1 195 ? -8.372 5.851 16.558 1.00 91.62 195 VAL A C 1
ATOM 1520 O O . VAL A 1 195 ? -8.022 6.869 17.149 1.00 91.62 195 VAL A O 1
ATOM 1523 N N . LEU A 1 196 ? -9.197 5.882 15.515 1.00 92.50 196 LEU A N 1
ATOM 1524 C CA . LEU A 1 196 ? -9.796 7.088 14.953 1.00 92.50 196 LEU A CA 1
ATOM 1525 C C . LEU A 1 196 ? -11.105 7.401 15.693 1.00 92.50 196 LEU A C 1
ATOM 1527 O O . LEU A 1 196 ? -12.153 6.836 15.383 1.00 92.50 196 LEU A O 1
ATOM 1531 N N . GLY A 1 197 ? -11.067 8.303 16.671 1.00 92.75 197 GLY A N 1
ATOM 1532 C CA . GLY A 1 197 ? -12.247 8.698 17.447 1.00 92.75 197 GLY A CA 1
ATOM 1533 C C . GLY A 1 197 ? -11.925 9.695 18.557 1.00 92.75 197 GLY A C 1
ATOM 1534 O O . GLY A 1 197 ? -10.781 10.133 18.684 1.00 92.75 197 GLY A O 1
ATOM 1535 N N . SER A 1 198 ? -12.926 10.047 19.366 1.00 93.44 198 SER A N 1
ATOM 1536 C CA . SER A 1 198 ? -12.771 10.888 20.560 1.00 93.44 198 SER A CA 1
ATOM 1537 C C . SER A 1 198 ? -11.840 10.245 21.596 1.00 93.44 198 SER A C 1
ATOM 1539 O O . SER A 1 198 ? -11.676 9.026 21.620 1.00 93.44 198 SER A O 1
ATOM 1541 N N . ALA A 1 199 ? -11.252 11.044 22.493 1.00 91.81 199 ALA A N 1
ATOM 1542 C CA . ALA A 1 199 ? -10.358 10.534 23.539 1.00 91.81 199 ALA A CA 1
ATOM 1543 C C . ALA A 1 199 ? -11.007 9.437 24.409 1.00 91.81 199 ALA A C 1
ATOM 1545 O O . ALA A 1 199 ? -10.357 8.442 24.719 1.00 91.81 199 ALA A O 1
ATOM 1546 N N . ALA A 1 200 ? -12.296 9.576 24.737 1.00 94.38 200 ALA A N 1
ATOM 1547 C CA . ALA A 1 200 ? -13.042 8.570 25.491 1.00 94.38 200 ALA A CA 1
ATOM 1548 C C . ALA A 1 200 ? -13.196 7.249 24.714 1.00 94.38 200 ALA A C 1
ATOM 1550 O O . ALA A 1 200 ? -12.914 6.186 25.262 1.00 94.38 200 ALA A O 1
ATOM 1551 N N . ALA A 1 201 ? -13.537 7.311 23.421 1.00 94.56 201 ALA A N 1
ATOM 1552 C CA . ALA A 1 201 ? -13.633 6.120 22.576 1.00 94.56 201 ALA A CA 1
ATOM 1553 C C . ALA A 1 201 ? -12.274 5.414 22.420 1.00 94.56 201 ALA A C 1
ATOM 1555 O O . ALA A 1 201 ? -12.207 4.186 22.414 1.00 94.56 201 ALA A O 1
ATOM 1556 N N . ARG A 1 202 ? -11.177 6.185 22.344 1.00 92.44 202 ARG A N 1
ATOM 1557 C CA . ARG A 1 202 ? -9.812 5.634 22.330 1.00 92.44 202 ARG A CA 1
ATOM 1558 C C . ARG A 1 202 ? -9.504 4.880 23.620 1.00 92.44 202 ARG A C 1
ATOM 1560 O O . ARG A 1 202 ? -9.109 3.724 23.545 1.00 92.44 202 ARG A O 1
ATOM 1567 N N . ARG A 1 203 ? -9.732 5.497 24.786 1.00 92.00 203 ARG A N 1
ATOM 1568 C CA . ARG A 1 203 ? -9.533 4.849 26.098 1.00 92.00 203 ARG A CA 1
ATOM 1569 C C . ARG A 1 203 ? -10.344 3.561 26.221 1.00 92.00 203 ARG A C 1
ATOM 1571 O O . ARG A 1 203 ? -9.798 2.544 26.631 1.00 92.00 203 ARG A O 1
ATOM 1578 N N . ARG A 1 204 ? -11.606 3.586 25.788 1.00 95.00 204 ARG A N 1
ATOM 1579 C CA . ARG A 1 204 ? -12.468 2.406 25.815 1.00 95.00 204 ARG A CA 1
ATOM 1580 C C . ARG A 1 204 ? -11.963 1.274 24.923 1.00 95.00 204 ARG A C 1
ATOM 1582 O O . ARG A 1 204 ? -11.927 0.129 25.358 1.00 95.00 204 ARG A O 1
ATOM 1589 N N . PHE A 1 205 ? -11.563 1.583 23.688 1.00 93.81 205 PHE A N 1
ATOM 1590 C CA . PHE A 1 205 ? -10.991 0.577 22.791 1.00 93.81 205 PHE A CA 1
ATOM 1591 C C . PHE A 1 205 ? -9.767 -0.096 23.424 1.00 93.81 205 PHE A C 1
ATOM 1593 O O . PHE A 1 205 ? -9.634 -1.312 23.354 1.00 93.81 205 PHE A O 1
ATOM 1600 N N . LEU A 1 206 ? -8.900 0.691 24.066 1.00 90.06 206 LEU A N 1
ATOM 1601 C CA . LEU A 1 206 ? -7.687 0.194 24.717 1.00 90.06 206 LEU A CA 1
ATOM 1602 C C . LEU A 1 206 ? -7.992 -0.738 25.887 1.00 90.06 206 LEU A C 1
ATOM 1604 O O . LEU A 1 206 ? -7.395 -1.804 25.975 1.00 90.06 206 LEU A O 1
ATOM 1608 N N . GLU A 1 207 ? -8.939 -0.366 26.747 1.00 91.62 207 GLU A N 1
ATOM 1609 C CA . GLU A 1 207 ? -9.388 -1.209 27.858 1.00 91.62 207 GLU A CA 1
ATOM 1610 C C . GLU A 1 207 ? -9.851 -2.589 27.361 1.00 91.62 207 GLU A C 1
ATOM 1612 O O . GLU A 1 207 ? -9.458 -3.620 27.903 1.00 91.62 207 GLU A O 1
ATOM 1617 N N . LEU A 1 208 ? -10.654 -2.617 26.295 1.00 93.75 208 LEU A N 1
ATOM 1618 C CA . LEU A 1 208 ? -11.160 -3.856 25.707 1.00 93.75 208 LEU A CA 1
ATOM 1619 C C . LEU A 1 208 ? -10.056 -4.657 24.996 1.00 93.75 208 LEU A C 1
ATOM 1621 O O . LEU A 1 208 ? -10.012 -5.877 25.116 1.00 93.75 208 LEU A O 1
ATOM 1625 N N . ALA A 1 209 ? -9.137 -3.984 24.299 1.00 90.75 209 ALA A N 1
ATOM 1626 C CA . ALA A 1 209 ? -8.002 -4.630 23.643 1.00 90.75 209 ALA A CA 1
ATOM 1627 C C . ALA A 1 209 ? -7.030 -5.274 24.646 1.00 90.75 209 ALA A C 1
ATOM 1629 O O . ALA A 1 209 ? -6.490 -6.342 24.363 1.00 90.75 209 ALA A O 1
ATOM 1630 N N . LEU A 1 210 ? -6.835 -4.659 25.819 1.00 87.25 210 LEU A N 1
ATOM 1631 C CA . LEU A 1 210 ? -6.055 -5.231 26.920 1.00 87.25 210 LEU A CA 1
ATOM 1632 C C . LEU A 1 210 ? -6.718 -6.496 27.479 1.00 87.25 210 LEU A C 1
ATOM 1634 O O . LEU A 1 210 ? -6.040 -7.501 27.665 1.00 87.25 210 LEU A O 1
ATOM 1638 N N . LYS A 1 211 ? -8.043 -6.477 27.684 1.00 90.38 211 LYS A N 1
ATOM 1639 C CA . LYS A 1 211 ? -8.801 -7.651 28.160 1.00 90.38 211 LYS A CA 1
ATOM 1640 C C . LYS A 1 211 ? -8.738 -8.836 27.194 1.00 90.38 211 LYS A C 1
ATOM 1642 O O . LYS A 1 211 ? -8.695 -9.975 27.635 1.00 90.38 211 LYS A O 1
ATOM 1647 N N . GLU A 1 212 ? -8.703 -8.566 25.893 1.00 88.00 212 GLU A N 1
ATOM 1648 C CA . GLU A 1 212 ? -8.582 -9.586 24.838 1.00 88.00 212 GLU A CA 1
ATOM 1649 C C . GLU A 1 212 ? -7.116 -9.974 24.553 1.00 88.00 212 GLU A C 1
ATOM 1651 O O . GLU A 1 212 ? -6.836 -10.650 23.566 1.00 88.00 212 GLU A O 1
ATOM 1656 N N . ASN A 1 213 ? -6.166 -9.528 25.387 1.00 85.00 213 ASN A N 1
ATOM 1657 C CA . ASN A 1 213 ? -4.730 -9.786 25.245 1.00 85.00 213 ASN A CA 1
ATOM 1658 C C . ASN A 1 213 ? -4.168 -9.427 23.852 1.00 85.00 213 ASN A C 1
ATOM 1660 O O . ASN A 1 213 ? -3.229 -10.040 23.346 1.00 85.00 213 ASN A O 1
ATOM 1664 N N . LEU A 1 214 ? -4.749 -8.411 23.207 1.00 81.31 214 LEU A N 1
ATOM 1665 C CA . LEU A 1 214 ? -4.265 -7.895 21.924 1.00 81.31 214 LEU A CA 1
ATOM 1666 C C . LEU A 1 214 ? -3.069 -6.954 22.100 1.00 81.31 214 LEU A C 1
ATOM 1668 O O . LEU A 1 214 ? -2.399 -6.607 21.128 1.00 81.31 214 LEU A O 1
ATOM 1672 N N . ALA A 1 215 ? -2.816 -6.510 23.329 1.00 60.41 215 ALA A N 1
ATOM 1673 C CA . ALA A 1 215 ? -1.844 -5.482 23.648 1.00 60.41 215 ALA A CA 1
ATOM 1674 C C . ALA A 1 215 ? -0.589 -6.074 24.309 1.00 60.41 215 ALA A C 1
ATOM 1676 O O . ALA A 1 215 ? -0.445 -6.054 25.524 1.00 60.41 215 ALA A O 1
ATOM 1677 N N . GLY A 1 216 ? 0.356 -6.524 23.482 1.00 56.03 216 GLY A N 1
ATOM 1678 C CA . GLY A 1 216 ? 1.785 -6.521 23.836 1.00 56.03 216 GLY A CA 1
ATOM 1679 C C . GLY A 1 216 ? 2.507 -5.223 23.425 1.00 56.03 216 GLY A C 1
ATOM 1680 O O . GLY A 1 216 ? 3.706 -5.093 23.642 1.00 56.03 216 GLY A O 1
ATOM 1681 N N . GLY A 1 217 ? 1.799 -4.276 22.788 1.00 46.09 217 GLY A N 1
ATOM 1682 C CA . GLY A 1 217 ? 2.380 -3.194 21.981 1.00 46.09 217 GLY A CA 1
ATOM 1683 C C . GLY A 1 217 ? 2.236 -1.780 22.544 1.00 46.09 217 GLY A C 1
ATOM 1684 O O . GLY A 1 217 ? 1.299 -1.454 23.274 1.00 46.09 217 GLY A O 1
ATOM 1685 N N . LYS A 1 218 ? 3.176 -0.916 22.151 1.00 52.50 218 LYS A N 1
ATOM 1686 C CA . LYS A 1 218 ? 3.235 0.504 2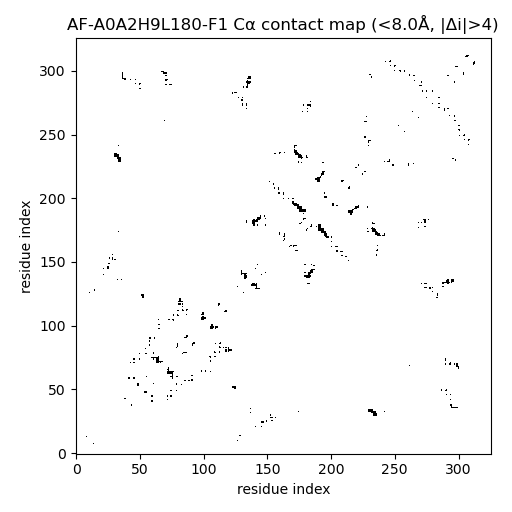2.513 1.00 52.50 218 LYS A CA 1
ATOM 1687 C C . LYS A 1 218 ? 2.077 1.283 21.884 1.00 52.50 218 LYS A C 1
ATOM 1689 O O . LYS A 1 218 ? 1.812 1.213 20.687 1.00 52.50 218 LYS A O 1
ATOM 1694 N N . LEU A 1 219 ? 1.424 2.103 22.703 1.00 51.53 219 LEU A N 1
ATOM 1695 C CA . LEU A 1 219 ? 0.440 3.080 22.253 1.00 51.53 219 LEU A CA 1
ATOM 1696 C C . LEU A 1 219 ? 1.128 4.143 21.408 1.00 51.53 219 LEU A C 1
ATOM 1698 O O . LEU A 1 219 ? 1.934 4.929 21.907 1.00 51.53 219 LEU A O 1
ATOM 1702 N N . HIS A 1 220 ? 0.773 4.207 20.134 1.00 52.44 220 HIS A N 1
ATOM 1703 C CA . HIS A 1 220 ? 1.201 5.314 19.313 1.00 52.44 220 HIS A CA 1
ATOM 1704 C C . HIS A 1 220 ? 0.049 6.306 19.113 1.00 52.44 220 HIS A C 1
ATOM 1706 O O . HIS A 1 220 ? -0.986 5.989 18.516 1.00 52.44 220 HIS A O 1
ATOM 1712 N N . ASP A 1 221 ? 0.261 7.549 19.539 1.00 48.62 221 ASP A N 1
ATOM 1713 C CA . ASP A 1 221 ? -0.705 8.628 19.339 1.00 48.62 221 ASP A CA 1
ATOM 1714 C C . ASP A 1 221 ? -0.714 9.121 17.884 1.00 48.62 221 ASP A C 1
ATOM 1716 O O . ASP A 1 221 ? 0.343 9.218 17.246 1.00 48.62 221 ASP A O 1
ATOM 1720 N N . ILE A 1 222 ? -1.905 9.392 17.339 1.00 48.59 222 ILE A N 1
ATOM 1721 C CA . ILE A 1 222 ? -2.115 9.756 15.921 1.00 48.59 222 ILE A CA 1
ATOM 1722 C C . ILE A 1 222 ? -1.322 11.012 15.561 1.00 48.59 222 ILE A C 1
ATOM 1724 O O . ILE A 1 222 ? -0.770 11.093 14.465 1.00 48.59 222 ILE A O 1
ATOM 1728 N N . GLU A 1 223 ? -1.222 11.956 16.494 1.00 48.00 223 GLU A N 1
ATOM 1729 C CA . GLU A 1 223 ? -0.535 13.229 16.277 1.00 48.00 223 GLU A CA 1
ATOM 1730 C C . GLU A 1 223 ? 0.969 13.045 16.048 1.00 48.00 223 GLU A C 1
ATOM 1732 O O . GLU A 1 223 ? 1.544 13.721 15.198 1.00 48.00 223 GLU A O 1
ATOM 1737 N N . LYS A 1 224 ? 1.601 12.067 16.713 1.00 45.28 224 LYS A N 1
ATOM 1738 C CA . LYS A 1 224 ? 3.051 11.830 16.598 1.00 45.28 224 LYS A CA 1
ATOM 1739 C C . LYS A 1 224 ? 3.460 11.022 15.370 1.00 45.28 224 LYS A C 1
ATOM 1741 O O . LYS A 1 224 ? 4.619 11.062 14.980 1.00 45.28 224 LYS A O 1
ATOM 1746 N N . ALA A 1 225 ? 2.540 10.277 14.762 1.00 51.28 225 ALA A N 1
ATOM 1747 C CA . ALA A 1 225 ? 2.867 9.369 13.661 1.00 51.28 225 ALA A CA 1
ATOM 1748 C C . ALA A 1 225 ? 2.251 9.760 12.322 1.00 51.28 225 ALA A C 1
ATOM 1750 O O . ALA A 1 225 ? 2.207 8.946 11.406 1.00 51.28 225 ALA A O 1
ATOM 1751 N N . GLY A 1 226 ? 1.783 11.000 12.207 1.00 63.84 226 GLY A N 1
ATOM 1752 C CA . GLY A 1 226 ? 1.471 11.621 10.933 1.00 63.84 226 GLY A CA 1
ATOM 1753 C C . GLY A 1 226 ? 0.273 11.035 10.182 1.00 63.84 226 GLY A C 1
ATOM 1754 O O . GLY A 1 226 ? -0.305 9.991 10.486 1.00 63.84 226 GLY A O 1
ATOM 1755 N N . ALA A 1 227 ? -0.096 11.753 9.128 1.00 73.19 227 ALA A N 1
ATOM 1756 C CA . ALA A 1 227 ? -1.204 11.442 8.236 1.00 73.19 227 ALA A CA 1
ATOM 1757 C C . ALA A 1 227 ? -1.117 10.059 7.551 1.00 73.19 227 ALA A C 1
ATOM 1759 O O . ALA A 1 227 ? -2.111 9.613 6.977 1.00 73.19 227 ALA A O 1
ATOM 1760 N N . PHE A 1 228 ? 0.042 9.386 7.552 1.00 77.19 228 PHE A N 1
ATOM 1761 C CA . PHE A 1 228 ? 0.307 8.240 6.668 1.00 77.19 228 PHE A CA 1
ATOM 1762 C C . PHE A 1 228 ? -0.423 6.964 7.003 1.00 77.19 228 PHE A C 1
ATOM 1764 O O . PHE A 1 228 ? -0.895 6.273 6.098 1.00 77.19 228 PHE A O 1
ATOM 1771 N N . ASN A 1 229 ? -0.653 6.730 8.286 1.00 84.62 229 ASN A N 1
ATOM 1772 C CA . ASN A 1 229 ? -1.421 5.579 8.733 1.00 84.62 229 ASN A CA 1
ATOM 1773 C C . ASN A 1 229 ? -2.855 5.589 8.188 1.00 84.62 229 ASN A C 1
ATOM 1775 O O . ASN A 1 229 ? -3.455 4.534 8.034 1.00 84.62 229 ASN A O 1
ATOM 1779 N N . LEU A 1 230 ? -3.404 6.759 7.829 1.00 88.81 230 LEU A N 1
ATOM 1780 C CA . LEU A 1 230 ? -4.738 6.847 7.231 1.00 88.81 230 LEU A CA 1
ATOM 1781 C C . LEU A 1 230 ? -4.823 6.141 5.879 1.00 88.81 230 LEU A C 1
ATOM 1783 O O . LEU A 1 230 ? -5.911 5.743 5.478 1.00 88.81 230 LEU A O 1
ATOM 1787 N N . PHE A 1 231 ? -3.711 6.010 5.162 1.00 89.12 231 PHE A N 1
ATOM 1788 C CA . PHE A 1 231 ? -3.675 5.492 3.797 1.00 89.12 231 PHE A CA 1
ATOM 1789 C C . PHE A 1 231 ? -3.057 4.090 3.711 1.00 89.12 231 PHE A C 1
ATOM 1791 O O . PHE A 1 231 ? -3.062 3.468 2.647 1.00 89.12 231 PHE A O 1
ATOM 1798 N N . THR A 1 232 ? -2.572 3.563 4.832 1.00 86.75 232 THR A N 1
ATOM 1799 C CA . THR A 1 232 ? -1.937 2.249 4.936 1.00 86.75 232 THR A CA 1
ATOM 1800 C C . THR A 1 232 ? -2.652 1.377 5.966 1.00 86.75 232 THR A C 1
ATOM 1802 O O . THR A 1 232 ? -3.531 1.824 6.698 1.00 86.75 232 THR A O 1
ATOM 1805 N N . GLY A 1 233 ? -2.321 0.088 5.984 1.00 89.44 233 GLY A N 1
ATOM 1806 C CA . GLY A 1 233 ? -2.881 -0.840 6.960 1.00 89.44 233 GLY A CA 1
ATOM 1807 C C . GLY A 1 233 ? -4.285 -1.360 6.653 1.00 89.44 233 GLY A C 1
ATOM 1808 O O . GLY A 1 233 ? -4.862 -1.133 5.581 1.00 89.44 233 GLY A O 1
ATOM 1809 N N . LEU A 1 234 ? -4.811 -2.104 7.623 1.00 91.75 234 LEU A N 1
ATOM 1810 C CA . LEU A 1 234 ? -6.140 -2.706 7.612 1.00 91.75 234 LEU A CA 1
ATOM 1811 C C . LEU A 1 234 ? -7.084 -1.863 8.470 1.00 91.75 234 LEU A C 1
ATOM 1813 O O . LEU A 1 234 ? -6.743 -1.488 9.580 1.00 91.75 234 LEU A O 1
ATOM 1817 N N . PHE A 1 235 ? -8.272 -1.559 7.975 1.00 93.44 235 PHE A N 1
ATOM 1818 C CA . PHE A 1 235 ? -9.246 -0.704 8.627 1.00 93.44 235 PHE A CA 1
ATOM 1819 C C . PHE A 1 235 ? -10.501 -1.470 9.038 1.00 93.44 235 PHE A C 1
ATOM 1821 O O . PHE A 1 235 ? -11.096 -2.200 8.239 1.00 93.44 235 PHE A O 1
ATOM 1828 N N . PHE A 1 236 ? -10.940 -1.192 10.262 1.00 93.19 236 PHE A N 1
ATOM 1829 C CA . PHE A 1 236 ? -12.152 -1.701 10.886 1.00 93.19 236 PHE A CA 1
ATOM 1830 C C . PHE A 1 236 ? -12.990 -0.508 11.348 1.00 93.19 236 PHE A C 1
ATOM 1832 O O . PHE A 1 236 ? -12.543 0.259 12.192 1.00 93.19 236 PHE A O 1
ATOM 1839 N N . GLY A 1 237 ? -14.200 -0.323 10.812 1.00 93.31 237 GLY A N 1
ATOM 1840 C CA . GLY A 1 237 ? -15.095 0.752 11.258 1.00 93.31 237 GLY A CA 1
ATOM 1841 C C . GLY A 1 237 ? -15.931 1.389 10.150 1.00 93.31 237 GLY A C 1
ATOM 1842 O O . GLY A 1 237 ? -16.247 0.759 9.138 1.00 93.31 237 GLY A O 1
ATOM 1843 N N . ASP A 1 238 ? -16.315 2.649 10.354 1.00 92.06 238 ASP A N 1
ATOM 1844 C CA . ASP A 1 238 ? -17.078 3.441 9.392 1.00 92.06 238 ASP A CA 1
ATOM 1845 C C . ASP A 1 238 ? -16.195 3.920 8.234 1.00 92.06 238 ASP A C 1
ATOM 1847 O O . ASP A 1 238 ? -15.391 4.853 8.340 1.00 92.06 238 ASP A O 1
ATOM 1851 N N . ARG A 1 239 ? -16.398 3.301 7.068 1.00 89.94 239 ARG A N 1
ATOM 1852 C CA . ARG A 1 239 ? -15.678 3.662 5.848 1.00 89.94 239 ARG A CA 1
ATOM 1853 C C . ARG A 1 239 ? -15.985 5.083 5.378 1.00 89.94 239 ARG A C 1
ATOM 1855 O O . ARG A 1 239 ? -15.101 5.721 4.805 1.00 89.94 239 ARG A O 1
ATOM 1862 N N . LYS A 1 240 ? -17.207 5.584 5.587 1.00 89.88 240 LYS A N 1
ATOM 1863 C CA . LYS A 1 240 ? -17.570 6.951 5.187 1.00 89.88 240 LYS A CA 1
ATOM 1864 C C . LYS A 1 240 ? -16.808 7.966 6.041 1.00 89.88 240 LYS A C 1
ATOM 1866 O O . LYS A 1 240 ? -16.268 8.926 5.488 1.00 89.88 240 LYS A O 1
ATOM 1871 N N . GLY A 1 241 ? -16.707 7.721 7.347 1.00 92.12 241 GLY A N 1
ATOM 1872 C CA . GLY A 1 241 ? -15.867 8.476 8.274 1.00 92.12 241 GLY A CA 1
ATOM 1873 C C . GLY A 1 241 ? -14.393 8.479 7.865 1.00 92.12 241 GLY A C 1
ATOM 1874 O O . GLY A 1 241 ? -13.819 9.554 7.693 1.00 92.12 241 GLY A O 1
ATOM 1875 N N . LEU A 1 242 ? -13.801 7.308 7.593 1.00 92.38 242 LEU A N 1
ATOM 1876 C CA . LEU A 1 242 ? -12.401 7.223 7.153 1.00 92.38 242 LEU A CA 1
ATOM 1877 C C . LEU A 1 242 ? -12.142 8.027 5.870 1.00 92.38 242 LEU A C 1
ATOM 1879 O O . LEU A 1 242 ? -11.198 8.813 5.823 1.00 92.38 242 LEU A O 1
ATOM 1883 N N . LEU A 1 243 ? -12.999 7.882 4.852 1.00 90.69 243 LEU A N 1
ATOM 1884 C CA . LEU A 1 243 ? -12.870 8.621 3.588 1.00 90.69 243 LEU A CA 1
ATOM 1885 C C . LEU A 1 243 ? -12.958 10.139 3.793 1.00 90.69 243 LEU A C 1
ATOM 1887 O O . LEU A 1 243 ? -12.282 10.896 3.096 1.00 90.69 243 LEU A O 1
ATOM 1891 N N . ARG A 1 244 ? -13.776 10.600 4.747 1.00 91.38 244 ARG A N 1
ATOM 1892 C CA . ARG A 1 244 ? -13.878 12.022 5.102 1.00 91.38 244 ARG A CA 1
ATOM 1893 C C . ARG A 1 244 ? -12.568 12.537 5.697 1.00 91.38 244 ARG A C 1
ATOM 1895 O O . ARG A 1 244 ? -12.104 13.596 5.280 1.00 91.38 244 ARG A O 1
ATOM 1902 N N . ILE A 1 245 ? -11.970 11.778 6.619 1.00 92.31 245 ILE A N 1
ATOM 1903 C CA . ILE A 1 245 ? -10.679 12.114 7.236 1.00 92.31 245 ILE A CA 1
ATOM 1904 C C . ILE A 1 245 ? -9.580 12.122 6.167 1.00 92.31 245 ILE A C 1
ATOM 1906 O O . ILE A 1 245 ? -8.914 13.138 6.000 1.00 92.31 245 ILE A O 1
ATOM 1910 N N . GLN A 1 246 ? -9.461 11.054 5.370 1.00 92.50 246 GLN A N 1
ATOM 1911 C CA . GLN A 1 246 ? -8.490 10.960 4.271 1.00 92.50 246 GLN A CA 1
ATOM 1912 C C . GLN A 1 246 ? -8.614 12.126 3.285 1.00 92.50 246 GLN A C 1
ATOM 1914 O O . GLN A 1 246 ? -7.605 12.701 2.887 1.00 92.50 246 GLN A O 1
ATOM 1919 N N . ARG A 1 247 ? -9.841 12.516 2.907 1.00 92.25 247 ARG A N 1
ATOM 1920 C CA . ARG A 1 247 ? -10.080 13.664 2.019 1.00 92.25 247 ARG A CA 1
ATOM 1921 C C . ARG A 1 247 ? -9.636 14.977 2.649 1.00 92.25 247 ARG A C 1
ATOM 1923 O O . ARG A 1 247 ? -8.947 15.747 1.987 1.00 92.25 247 ARG A O 1
ATOM 1930 N N . LYS A 1 248 ? -10.020 15.233 3.905 1.00 92.38 248 LYS A N 1
ATOM 1931 C CA . LYS A 1 248 ? -9.601 16.438 4.635 1.00 92.38 248 LYS A CA 1
ATOM 1932 C C . LYS A 1 248 ? -8.075 16.533 4.664 1.00 92.38 248 LYS A C 1
ATOM 1934 O O . LYS A 1 248 ? -7.528 17.567 4.300 1.00 92.38 248 LYS A O 1
ATOM 1939 N N . THR A 1 249 ? -7.410 15.432 5.005 1.00 91.88 249 THR A N 1
ATOM 1940 C CA . THR A 1 249 ? -5.951 15.331 5.038 1.00 91.88 249 THR A CA 1
ATOM 1941 C C . THR A 1 249 ? -5.318 15.541 3.662 1.00 91.88 249 THR A C 1
ATOM 1943 O O . THR A 1 249 ? -4.418 16.358 3.527 1.00 91.88 249 THR A O 1
ATOM 1946 N N . ALA A 1 250 ? -5.796 14.873 2.609 1.00 91.62 250 ALA A N 1
ATOM 1947 C CA . ALA A 1 250 ? -5.252 15.056 1.262 1.00 91.62 250 ALA A CA 1
ATOM 1948 C C . ALA A 1 250 ? -5.420 16.503 0.761 1.00 91.62 250 ALA A C 1
ATOM 1950 O O . ALA A 1 250 ? -4.561 17.029 0.054 1.00 91.62 250 ALA A O 1
ATOM 1951 N N . ASN A 1 251 ? -6.507 17.182 1.129 1.00 92.69 251 ASN A N 1
ATOM 1952 C CA . ASN A 1 251 ? -6.739 18.573 0.742 1.00 92.69 251 ASN A CA 1
ATOM 1953 C C . ASN A 1 251 ? -5.853 19.571 1.503 1.00 92.69 251 ASN A C 1
ATOM 1955 O O . ASN A 1 251 ? -5.571 20.631 0.961 1.00 92.69 251 ASN A O 1
ATOM 1959 N N . SER A 1 252 ? -5.379 19.236 2.707 1.00 92.06 252 SER A N 1
ATOM 1960 C CA . SER A 1 252 ? -4.517 20.120 3.506 1.00 92.06 252 SER A CA 1
ATOM 1961 C C . SER A 1 252 ? -3.017 19.977 3.218 1.00 92.06 252 SER A C 1
ATOM 1963 O O . SER A 1 252 ? -2.217 20.713 3.788 1.00 92.06 252 SER A O 1
ATOM 1965 N N . LEU A 1 253 ? -2.609 19.002 2.402 1.00 91.75 253 LEU A N 1
ATOM 1966 C CA . LEU A 1 253 ? -1.199 18.734 2.104 1.00 91.75 253 LEU A CA 1
ATOM 1967 C C . LEU A 1 253 ? -0.739 19.415 0.806 1.00 91.75 253 LEU A C 1
ATOM 1969 O O . LEU A 1 253 ? -1.521 19.612 -0.124 1.00 91.75 253 LEU A O 1
ATOM 1973 N N . THR A 1 254 ? 0.550 19.744 0.744 1.00 93.31 254 THR A N 1
ATOM 1974 C CA . THR A 1 254 ? 1.259 20.126 -0.487 1.00 93.31 254 THR A CA 1
ATOM 1975 C C . THR A 1 254 ? 1.842 18.881 -1.162 1.00 93.31 254 THR A C 1
ATOM 1977 O O . THR A 1 254 ? 1.942 17.827 -0.530 1.00 93.31 254 THR A O 1
ATOM 1980 N N . GLU A 1 255 ? 2.245 18.984 -2.433 1.00 91.25 255 GLU A N 1
ATOM 1981 C CA . GLU A 1 255 ? 2.927 17.880 -3.137 1.00 91.25 255 GLU A CA 1
ATOM 1982 C C . GLU A 1 255 ? 4.235 17.483 -2.440 1.00 91.25 255 GLU A C 1
ATOM 1984 O O . GLU A 1 255 ? 4.524 16.300 -2.316 1.00 91.25 255 GLU A O 1
ATOM 1989 N N . GLU A 1 256 ? 4.984 18.448 -1.903 1.00 91.75 256 GLU A N 1
ATOM 1990 C CA . GLU A 1 256 ? 6.211 18.187 -1.143 1.00 91.75 256 GLU A CA 1
ATOM 1991 C C . GLU A 1 256 ? 5.935 17.351 0.115 1.00 91.75 256 GLU A C 1
ATOM 1993 O O . GLU A 1 256 ? 6.508 16.276 0.283 1.00 91.75 256 GLU A O 1
ATOM 1998 N N . LYS A 1 257 ? 4.974 17.776 0.951 1.00 91.25 257 LYS A N 1
ATOM 1999 C CA . LYS A 1 257 ? 4.579 17.019 2.152 1.00 91.25 257 LYS A CA 1
ATOM 2000 C C . LYS A 1 257 ? 4.030 15.636 1.798 1.00 91.25 257 LYS A C 1
ATOM 2002 O O . LYS A 1 257 ? 4.231 14.685 2.552 1.00 91.25 257 LYS A O 1
ATOM 2007 N N . TRP A 1 258 ? 3.340 15.513 0.664 1.00 91.19 258 TRP A N 1
ATOM 2008 C CA . TRP A 1 258 ? 2.885 14.225 0.140 1.00 91.19 258 TRP A CA 1
ATOM 2009 C C . TRP A 1 258 ? 4.044 13.342 -0.340 1.00 91.19 258 TRP A C 1
ATOM 2011 O O . TRP A 1 258 ? 4.032 12.133 -0.117 1.00 91.19 258 TRP A O 1
ATOM 2021 N N . GLY A 1 259 ? 5.075 13.933 -0.942 1.00 89.75 259 GLY A N 1
ATOM 2022 C CA . GLY A 1 259 ? 6.315 13.256 -1.305 1.00 89.75 259 GLY A CA 1
ATOM 2023 C C . GLY A 1 259 ? 7.041 12.703 -0.080 1.00 89.75 259 GLY A C 1
ATOM 2024 O O . GLY A 1 259 ? 7.315 11.505 -0.035 1.00 89.75 259 GLY A O 1
ATOM 2025 N N . SER A 1 260 ? 7.259 13.529 0.952 1.00 88.25 260 SER A N 1
ATOM 2026 C CA . SER A 1 260 ? 7.864 13.090 2.222 1.00 88.25 260 SER A CA 1
ATOM 2027 C C . SER A 1 260 ? 7.072 11.947 2.854 1.00 88.25 260 SER A C 1
ATOM 2029 O O . SER A 1 260 ? 7.640 10.967 3.326 1.00 88.25 260 SER A O 1
ATOM 2031 N N . PHE A 1 261 ? 5.746 12.041 2.796 1.00 86.06 261 PHE A N 1
ATOM 2032 C CA . PHE A 1 261 ? 4.831 11.007 3.252 1.00 86.06 261 PHE A CA 1
ATOM 2033 C C . PHE A 1 261 ? 4.997 9.683 2.494 1.00 86.06 261 PHE A C 1
ATOM 2035 O O . PHE A 1 261 ? 5.039 8.626 3.123 1.00 86.06 261 PHE A O 1
ATOM 2042 N N . ILE A 1 262 ? 5.103 9.716 1.161 1.00 88.12 262 ILE A N 1
ATOM 2043 C CA . ILE A 1 262 ? 5.313 8.508 0.352 1.00 88.12 262 ILE A CA 1
ATOM 2044 C C . ILE A 1 262 ? 6.666 7.884 0.692 1.00 88.12 262 ILE A C 1
ATOM 2046 O O . ILE A 1 262 ? 6.731 6.666 0.855 1.00 88.12 262 ILE A O 1
ATOM 2050 N N . SER A 1 263 ? 7.714 8.696 0.853 1.00 86.19 263 SER A N 1
ATOM 2051 C CA . SER A 1 263 ? 9.035 8.223 1.281 1.00 86.19 263 SER A CA 1
ATOM 2052 C C . SER A 1 263 ? 8.964 7.553 2.651 1.00 86.19 263 SER A C 1
ATOM 2054 O O . SER A 1 263 ? 9.402 6.417 2.792 1.00 86.19 263 SER A O 1
ATOM 2056 N N . SER A 1 264 ? 8.294 8.171 3.631 1.00 85.06 264 SER A N 1
ATOM 2057 C CA . SER A 1 264 ? 8.093 7.556 4.947 1.00 85.06 264 SER A CA 1
ATOM 2058 C C . SER A 1 264 ? 7.319 6.242 4.875 1.00 85.06 264 SER A C 1
ATOM 2060 O O . SER A 1 264 ? 7.636 5.328 5.631 1.00 85.06 264 SER A O 1
ATOM 2062 N N . ILE A 1 265 ? 6.311 6.114 3.999 1.00 83.81 265 ILE A N 1
ATOM 2063 C CA . ILE A 1 265 ? 5.646 4.821 3.793 1.00 83.81 265 ILE A CA 1
ATOM 2064 C C . ILE A 1 265 ? 6.623 3.836 3.171 1.00 83.81 265 ILE A C 1
ATOM 2066 O O . ILE A 1 265 ? 6.713 2.733 3.671 1.00 83.81 265 ILE A O 1
ATOM 2070 N N . ARG A 1 266 ? 7.365 4.183 2.122 1.00 85.12 266 ARG A N 1
ATOM 2071 C CA . ARG A 1 266 ? 8.326 3.259 1.500 1.00 85.12 266 ARG A CA 1
ATOM 2072 C C . ARG A 1 266 ? 9.329 2.722 2.526 1.00 85.12 266 ARG A C 1
ATOM 2074 O O . ARG A 1 266 ? 9.529 1.514 2.602 1.00 85.12 266 ARG A O 1
ATOM 2081 N N . ASP A 1 267 ? 9.892 3.613 3.335 1.00 81.00 267 ASP A N 1
ATOM 2082 C CA . ASP A 1 267 ? 10.961 3.277 4.273 1.00 81.00 267 ASP A CA 1
ATOM 2083 C C . ASP A 1 267 ? 10.412 2.487 5.481 1.00 81.00 267 ASP A C 1
ATOM 2085 O O . ASP A 1 267 ? 10.993 1.482 5.890 1.00 81.00 267 ASP A O 1
ATOM 2089 N N . ASN A 1 268 ? 9.235 2.860 6.005 1.00 74.31 268 ASN A N 1
ATOM 2090 C CA . ASN A 1 268 ? 8.611 2.164 7.140 1.00 74.31 268 ASN A CA 1
ATOM 2091 C C . ASN A 1 268 ? 7.790 0.938 6.743 1.00 74.31 268 ASN A C 1
ATOM 2093 O O . ASN A 1 268 ? 7.600 0.045 7.564 1.00 74.31 268 ASN A O 1
ATOM 2097 N N . ASP A 1 269 ? 7.251 0.879 5.527 1.00 70.31 269 ASP A N 1
ATOM 2098 C CA . ASP A 1 269 ? 6.427 -0.218 5.004 1.00 70.31 269 ASP A CA 1
ATOM 2099 C C . ASP A 1 269 ? 7.279 -1.326 4.372 1.00 70.31 269 ASP A C 1
ATOM 2101 O O . ASP A 1 269 ? 6.747 -2.189 3.672 1.00 70.31 269 ASP A O 1
ATOM 2105 N N . SER A 1 270 ? 8.588 -1.326 4.665 1.00 70.62 270 SER A N 1
ATOM 2106 C CA . SER A 1 270 ? 9.535 -2.336 4.210 1.00 70.62 270 SER A CA 1
ATOM 2107 C C . SER A 1 270 ? 8.996 -3.741 4.474 1.00 70.62 270 SER A C 1
ATOM 2109 O O . SER A 1 270 ? 8.716 -4.140 5.612 1.00 70.62 270 SER A O 1
ATOM 2111 N N . ILE A 1 271 ? 8.833 -4.488 3.382 1.00 84.31 271 ILE A N 1
ATOM 2112 C CA . ILE A 1 271 ? 8.465 -5.902 3.398 1.00 84.31 271 ILE A CA 1
ATOM 2113 C C . ILE A 1 271 ? 9.680 -6.798 3.671 1.00 84.31 271 ILE A C 1
ATOM 2115 O O . ILE A 1 271 ? 9.509 -8.012 3.702 1.00 84.31 271 ILE A O 1
ATOM 2119 N N . ALA A 1 272 ? 10.876 -6.234 3.911 1.00 85.94 272 ALA A N 1
ATOM 2120 C CA . ALA A 1 272 ? 12.119 -6.978 4.155 1.00 85.94 272 ALA A CA 1
ATOM 2121 C C . ALA A 1 272 ? 11.969 -8.008 5.274 1.00 85.94 272 ALA A C 1
ATOM 2123 O O . ALA A 1 272 ? 12.286 -9.179 5.087 1.00 85.94 272 ALA A O 1
ATOM 2124 N N . ASN A 1 273 ? 11.358 -7.615 6.393 1.00 85.38 273 ASN A N 1
ATOM 2125 C CA . ASN A 1 273 ? 11.079 -8.539 7.493 1.00 85.38 273 ASN A CA 1
ATOM 2126 C C . ASN A 1 273 ? 10.160 -9.690 7.062 1.00 85.38 273 ASN A C 1
ATOM 2128 O O . ASN A 1 273 ? 10.351 -10.830 7.480 1.00 85.38 273 ASN A O 1
ATOM 2132 N N . GLY A 1 274 ? 9.178 -9.408 6.202 1.00 85.50 274 GLY A N 1
ATOM 2133 C CA . GLY A 1 274 ? 8.335 -10.442 5.610 1.00 85.50 274 GLY A CA 1
ATOM 2134 C C . GLY A 1 274 ? 9.123 -11.358 4.683 1.00 85.50 274 GLY A C 1
ATOM 2135 O O . GLY A 1 274 ? 8.976 -12.569 4.775 1.00 85.50 274 GLY A O 1
ATOM 2136 N N . MET A 1 275 ? 9.996 -10.806 3.845 1.00 88.50 275 MET A N 1
ATOM 2137 C CA . MET A 1 275 ? 10.831 -11.573 2.922 1.00 88.50 275 MET A CA 1
ATOM 2138 C C . MET A 1 275 ? 11.780 -12.516 3.663 1.00 88.50 275 MET A C 1
ATOM 2140 O O . MET A 1 275 ? 11.804 -13.704 3.353 1.00 88.50 275 MET A O 1
ATOM 2144 N N . VAL A 1 276 ? 12.451 -12.039 4.715 1.00 87.19 276 VAL A N 1
ATOM 2145 C CA . VAL A 1 276 ? 13.288 -12.874 5.591 1.00 87.19 276 VAL A CA 1
ATOM 2146 C C . VAL A 1 276 ? 12.461 -13.988 6.234 1.00 87.19 276 VAL A C 1
ATOM 2148 O O . VAL A 1 276 ? 12.817 -15.160 6.142 1.00 87.19 276 VAL A O 1
ATOM 2151 N N . ARG A 1 277 ? 11.308 -13.656 6.831 1.00 84.56 277 ARG A N 1
ATOM 2152 C CA . ARG A 1 277 ? 10.441 -14.648 7.493 1.00 84.56 277 ARG A CA 1
ATOM 2153 C C . ARG A 1 277 ? 9.892 -15.686 6.518 1.00 84.56 277 ARG A C 1
ATOM 2155 O O . ARG A 1 277 ? 9.742 -16.847 6.892 1.00 84.56 277 ARG A O 1
ATOM 2162 N N . HIS A 1 278 ? 9.611 -15.296 5.280 1.00 83.75 278 HIS A N 1
ATOM 2163 C CA . HIS A 1 278 ? 9.127 -16.184 4.218 1.00 83.75 278 HIS A CA 1
ATOM 2164 C C . HIS A 1 278 ? 10.244 -16.846 3.407 1.00 83.75 278 HIS A C 1
ATOM 2166 O O . HIS A 1 278 ? 9.940 -17.533 2.435 1.00 83.75 278 HIS A O 1
ATOM 2172 N N . LEU A 1 279 ? 11.507 -16.689 3.825 1.00 86.50 279 LEU A N 1
ATOM 2173 C CA . LEU A 1 279 ? 12.686 -17.273 3.176 1.00 86.50 279 LEU A CA 1
ATOM 2174 C C . LEU A 1 279 ? 12.759 -16.928 1.681 1.00 86.50 279 LEU A C 1
ATOM 2176 O O . LEU A 1 279 ? 13.064 -17.770 0.838 1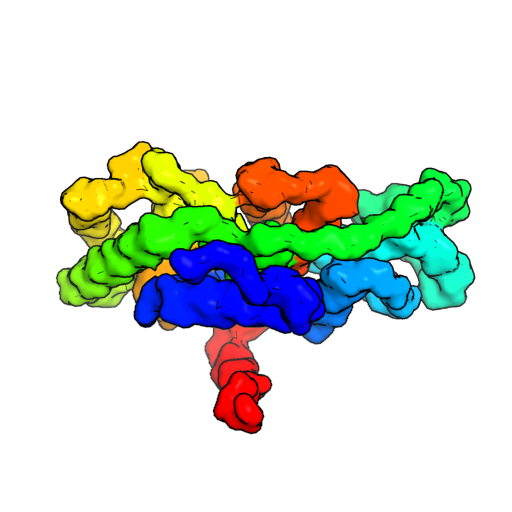.00 86.50 279 LEU A O 1
ATOM 2180 N N . VAL A 1 280 ? 12.436 -15.678 1.352 1.00 83.88 280 VAL A N 1
ATOM 2181 C CA . VAL A 1 280 ? 12.499 -15.156 -0.011 1.00 83.88 280 VAL A CA 1
ATOM 2182 C C . VAL A 1 280 ? 13.964 -15.088 -0.461 1.00 83.88 280 VAL A C 1
ATOM 2184 O O . VAL A 1 280 ? 14.777 -14.469 0.227 1.00 83.88 280 VAL A O 1
ATOM 2187 N N . PRO A 1 281 ? 14.318 -15.682 -1.615 1.00 84.31 281 PRO A N 1
ATOM 2188 C CA . PRO A 1 281 ? 15.659 -15.605 -2.166 1.00 84.31 281 PRO A CA 1
ATOM 2189 C C . PRO A 1 281 ? 16.050 -14.154 -2.471 1.00 84.31 281 PRO A C 1
ATOM 2191 O O . PRO A 1 281 ? 15.212 -13.402 -2.971 1.00 84.31 281 PRO A O 1
ATOM 2194 N N . PRO A 1 282 ? 17.326 -13.763 -2.302 1.00 83.69 282 PRO A N 1
ATOM 2195 C CA . PRO A 1 282 ? 17.791 -12.420 -2.660 1.00 83.69 282 PRO A CA 1
ATOM 2196 C C . PRO A 1 282 ? 17.496 -12.027 -4.117 1.00 83.69 282 PRO A C 1
ATOM 2198 O O . PRO A 1 282 ? 17.307 -10.857 -4.420 1.00 83.69 282 PRO A O 1
ATOM 2201 N N . SER A 1 283 ? 17.399 -13.006 -5.023 1.00 80.69 283 SER A N 1
ATOM 2202 C CA . SER A 1 283 ? 17.026 -12.796 -6.428 1.00 80.69 283 SER A CA 1
ATOM 2203 C C . SER A 1 283 ? 15.594 -12.290 -6.641 1.00 80.69 283 SER A C 1
ATOM 2205 O O . SER A 1 283 ? 15.265 -11.846 -7.732 1.00 80.69 283 SER A O 1
ATOM 2207 N N . GLU A 1 284 ? 14.730 -12.407 -5.635 1.00 84.62 284 GLU A N 1
ATOM 2208 C CA . GLU A 1 284 ? 13.306 -12.056 -5.686 1.00 84.62 284 GLU A CA 1
ATOM 2209 C C . GLU A 1 284 ? 12.976 -10.789 -4.885 1.00 84.62 284 GLU A C 1
ATOM 2211 O O . GLU A 1 284 ? 11.877 -10.243 -5.018 1.00 84.62 284 GLU A O 1
ATOM 2216 N N . ASP A 1 285 ? 13.926 -10.329 -4.066 1.00 88.06 285 ASP A N 1
ATOM 2217 C CA . ASP A 1 285 ? 13.774 -9.229 -3.115 1.00 88.06 285 ASP A CA 1
ATOM 2218 C C . ASP A 1 285 ? 13.215 -7.981 -3.803 1.00 88.06 285 ASP A C 1
ATOM 2220 O O . ASP A 1 285 ? 12.112 -7.508 -3.521 1.00 88.06 285 ASP A O 1
ATOM 2224 N N . GLU A 1 286 ? 13.917 -7.506 -4.821 1.00 87.44 286 GLU A N 1
ATOM 2225 C CA . GLU A 1 286 ? 13.545 -6.268 -5.483 1.00 87.44 286 GLU A CA 1
ATOM 2226 C C . GLU A 1 286 ? 12.247 -6.357 -6.280 1.00 87.44 286 GLU A C 1
ATOM 2228 O O . GLU A 1 286 ? 11.435 -5.431 -6.244 1.00 87.44 286 GLU A O 1
ATOM 2233 N N . ARG A 1 287 ? 11.995 -7.487 -6.949 1.00 89.50 287 ARG A N 1
ATOM 2234 C CA . ARG A 1 287 ? 10.731 -7.705 -7.662 1.00 89.50 287 ARG A CA 1
ATOM 2235 C C . ARG A 1 287 ? 9.549 -7.590 -6.701 1.00 89.50 287 ARG A C 1
ATOM 2237 O O . ARG A 1 287 ? 8.530 -6.968 -7.028 1.00 89.50 287 ARG A O 1
ATOM 2244 N N . LEU A 1 288 ? 9.671 -8.173 -5.507 1.00 89.81 288 LEU A N 1
ATOM 2245 C CA . LEU A 1 288 ? 8.650 -8.080 -4.467 1.00 89.81 288 LEU A CA 1
ATOM 2246 C C . LEU A 1 288 ? 8.558 -6.672 -3.880 1.00 89.81 288 LEU A C 1
ATOM 2248 O O . LEU A 1 288 ? 7.438 -6.203 -3.663 1.00 89.81 288 LEU A O 1
ATOM 2252 N N . GLN A 1 289 ? 9.680 -5.976 -3.678 1.00 90.31 289 GLN A N 1
ATOM 2253 C CA . GLN A 1 289 ? 9.686 -4.584 -3.222 1.00 90.31 289 GLN A CA 1
ATOM 2254 C C . GLN A 1 289 ? 8.954 -3.673 -4.215 1.00 90.31 289 GLN A C 1
ATOM 2256 O O . GLN A 1 289 ? 8.022 -2.969 -3.825 1.00 90.31 289 GLN A O 1
ATOM 2261 N N . VAL A 1 290 ? 9.281 -3.741 -5.508 1.00 91.19 290 VAL A N 1
ATOM 2262 C CA . VAL A 1 290 ? 8.618 -2.948 -6.558 1.00 91.19 290 VAL A CA 1
ATOM 2263 C C . VAL A 1 290 ? 7.135 -3.320 -6.676 1.00 91.19 290 VAL A C 1
ATOM 2265 O O . VAL A 1 290 ? 6.276 -2.438 -6.771 1.00 91.19 290 VAL A O 1
ATOM 2268 N N . SER A 1 291 ? 6.790 -4.610 -6.586 1.00 91.38 291 SER A N 1
ATOM 2269 C CA . SER A 1 291 ? 5.388 -5.063 -6.564 1.00 91.38 291 SER A CA 1
ATOM 2270 C C . SER A 1 291 ? 4.615 -4.489 -5.370 1.00 91.38 291 SER A C 1
ATOM 2272 O O . SER A 1 291 ? 3.503 -3.967 -5.523 1.00 91.38 291 SER A O 1
ATOM 2274 N N . ALA A 1 292 ? 5.218 -4.529 -4.179 1.00 89.69 292 ALA A N 1
ATOM 2275 C CA . ALA A 1 292 ? 4.663 -3.934 -2.973 1.00 89.69 292 ALA A CA 1
ATOM 2276 C C . ALA A 1 292 ? 4.495 -2.419 -3.143 1.00 89.69 292 ALA A C 1
ATOM 2278 O O . ALA A 1 292 ? 3.432 -1.894 -2.821 1.00 89.69 292 ALA A O 1
ATOM 2279 N N . MET A 1 293 ? 5.469 -1.716 -3.726 1.00 90.50 293 MET A N 1
ATOM 2280 C CA . MET A 1 293 ? 5.369 -0.278 -3.986 1.00 90.50 293 MET A CA 1
ATOM 2281 C C . MET A 1 293 ? 4.191 0.053 -4.907 1.00 90.50 293 MET A C 1
ATOM 2283 O O . MET A 1 293 ? 3.361 0.899 -4.570 1.00 90.50 293 MET A O 1
ATOM 2287 N N . LEU A 1 294 ? 4.055 -0.657 -6.030 1.00 90.44 294 LEU A N 1
ATOM 2288 C CA . LEU A 1 294 ? 2.974 -0.447 -7.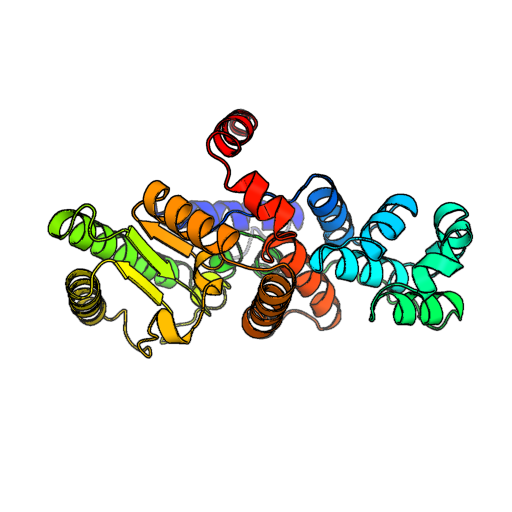001 1.00 90.44 294 LEU A CA 1
ATOM 2289 C C . LEU A 1 294 ? 1.579 -0.667 -6.401 1.00 90.44 294 LEU A C 1
ATOM 2291 O O . LEU A 1 294 ? 0.618 0.004 -6.799 1.00 90.44 294 LEU A O 1
ATOM 2295 N N . THR A 1 295 ? 1.459 -1.587 -5.442 1.00 87.38 295 THR A N 1
ATOM 2296 C CA . THR A 1 295 ? 0.179 -1.958 -4.824 1.00 87.38 295 THR A CA 1
ATOM 2297 C C . THR A 1 295 ? -0.125 -1.199 -3.533 1.00 87.38 295 THR A C 1
ATOM 2299 O O . THR A 1 295 ? -1.299 -0.996 -3.202 1.00 87.38 295 THR A O 1
ATOM 2302 N N . ARG A 1 296 ? 0.893 -0.774 -2.779 1.00 87.31 296 ARG A N 1
ATOM 2303 C CA . ARG A 1 296 ? 0.743 -0.247 -1.414 1.00 87.31 296 ARG A CA 1
ATOM 2304 C C . ARG A 1 296 ? 1.035 1.234 -1.291 1.00 87.31 296 ARG A C 1
ATOM 2306 O O . ARG A 1 296 ? 0.394 1.854 -0.446 1.00 87.31 296 ARG A O 1
ATOM 2313 N N . LEU A 1 297 ? 1.918 1.803 -2.113 1.00 89.19 297 LEU A N 1
ATOM 2314 C CA . LEU A 1 297 ? 2.161 3.240 -2.073 1.00 89.19 297 LEU A CA 1
ATOM 2315 C C . LEU A 1 297 ? 0.983 3.999 -2.687 1.00 89.19 297 LEU A C 1
ATOM 2317 O O . LEU A 1 297 ? 0.447 3.577 -3.715 1.00 89.19 297 LEU A O 1
ATOM 2321 N N . PRO A 1 298 ? 0.591 5.140 -2.109 1.00 89.56 298 PRO A N 1
ATOM 2322 C CA . PRO A 1 298 ? -0.338 6.040 -2.764 1.00 89.56 298 PRO A CA 1
ATOM 2323 C C . PRO A 1 298 ? 0.162 6.530 -4.127 1.00 89.56 298 PRO A C 1
ATOM 2325 O O . PRO A 1 298 ? 1.374 6.593 -4.345 1.00 89.56 298 PRO A O 1
ATOM 2328 N N . PRO A 1 299 ? -0.752 6.883 -5.049 1.00 90.94 299 PRO A N 1
ATOM 2329 C CA . PRO A 1 299 ? -0.407 7.615 -6.262 1.00 90.94 299 PRO A CA 1
ATOM 2330 C C . PRO A 1 299 ? -0.069 9.077 -5.929 1.00 90.94 299 PRO A C 1
ATOM 2332 O O . PRO A 1 299 ? 0.033 9.465 -4.759 1.00 90.94 299 PRO A O 1
ATOM 2335 N N . THR A 1 300 ? 0.088 9.918 -6.952 1.00 91.31 300 THR A N 1
ATOM 2336 C CA . THR A 1 300 ? 0.330 11.357 -6.751 1.00 91.31 300 THR A CA 1
ATOM 2337 C C . THR A 1 300 ? -0.785 12.006 -5.917 1.00 91.31 300 THR A C 1
ATOM 2339 O O . THR A 1 300 ? -1.905 11.480 -5.830 1.00 91.31 300 THR A O 1
ATOM 2342 N N . LEU A 1 301 ? -0.521 13.159 -5.288 1.00 92.56 301 LEU A N 1
ATOM 2343 C CA . LEU A 1 301 ? -1.536 13.824 -4.465 1.00 92.56 301 LEU A CA 1
ATOM 2344 C C . LEU A 1 301 ? -2.749 14.216 -5.313 1.00 92.56 301 LEU A C 1
ATOM 2346 O O . LEU A 1 301 ? -3.893 14.013 -4.898 1.00 92.56 301 LEU A O 1
ATOM 2350 N N . ARG A 1 302 ? -2.506 14.713 -6.532 1.00 92.25 302 ARG A N 1
ATOM 2351 C CA . ARG A 1 302 ? -3.544 15.006 -7.530 1.00 92.25 302 ARG A CA 1
ATOM 2352 C C . ARG A 1 302 ? -4.450 13.801 -7.799 1.00 92.25 302 ARG A C 1
ATOM 2354 O O . ARG A 1 302 ? -5.675 13.931 -7.733 1.00 92.25 302 ARG A O 1
ATOM 2361 N N . GLU A 1 303 ? -3.876 12.636 -8.086 1.00 89.94 303 GLU A N 1
ATOM 2362 C CA . GLU A 1 303 ? -4.644 11.409 -8.334 1.00 89.94 303 GLU A CA 1
ATOM 2363 C C . GLU A 1 303 ? -5.378 10.942 -7.079 1.00 89.94 303 GLU A C 1
ATOM 2365 O O . GLU A 1 303 ? -6.551 10.578 -7.142 1.00 89.94 303 GLU A O 1
ATOM 2370 N N . THR A 1 304 ? -4.725 11.014 -5.920 1.00 91.19 304 THR A N 1
ATOM 2371 C CA . THR A 1 304 ? -5.326 10.655 -4.633 1.00 91.19 304 THR A CA 1
ATOM 2372 C C . THR A 1 304 ? -6.551 11.516 -4.335 1.00 91.19 304 THR A C 1
ATOM 2374 O O . THR A 1 304 ? -7.615 10.990 -4.001 1.00 91.19 304 THR A O 1
ATOM 2377 N N . ARG A 1 305 ? -6.456 12.836 -4.532 1.00 91.88 305 ARG A N 1
ATOM 2378 C CA . ARG A 1 305 ? -7.591 13.762 -4.409 1.00 91.88 305 ARG A CA 1
ATOM 2379 C C . ARG A 1 305 ? -8.719 13.391 -5.364 1.00 91.88 305 ARG A C 1
ATOM 2381 O O . ARG A 1 305 ? -9.875 13.379 -4.948 1.00 91.88 305 ARG A O 1
ATOM 2388 N N . ALA A 1 306 ? -8.401 13.042 -6.612 1.00 89.50 306 ALA A N 1
ATOM 2389 C CA . ALA A 1 306 ? -9.396 12.601 -7.587 1.00 89.50 306 ALA A CA 1
ATOM 2390 C C . ALA A 1 306 ? -10.107 11.304 -7.152 1.00 89.50 306 ALA A C 1
ATOM 2392 O O . ALA A 1 306 ? -11.333 11.234 -7.220 1.00 89.50 306 ALA A O 1
ATOM 2393 N N . LEU A 1 307 ? -9.367 10.318 -6.631 1.00 86.50 307 LEU A N 1
ATOM 2394 C CA . LEU A 1 307 ? -9.914 9.060 -6.099 1.00 86.50 307 LEU A CA 1
ATOM 2395 C C . LEU A 1 307 ? -10.778 9.260 -4.842 1.00 86.50 307 LEU A C 1
ATOM 2397 O O . LEU A 1 307 ? -11.674 8.460 -4.567 1.00 86.50 307 LEU A O 1
ATOM 2401 N N . LEU A 1 308 ? -10.514 10.319 -4.075 1.00 89.38 308 LEU A N 1
ATOM 2402 C CA . LEU A 1 308 ? -11.251 10.668 -2.860 1.00 89.38 308 LEU A CA 1
ATOM 2403 C C . LEU A 1 308 ? -12.492 11.535 -3.113 1.00 89.38 308 LEU A C 1
ATOM 2405 O O . LEU A 1 308 ? -13.269 11.746 -2.171 1.00 89.38 308 LEU A O 1
ATOM 2409 N N . LYS A 1 309 ? -12.713 12.043 -4.335 1.00 88.25 309 LYS A N 1
ATOM 2410 C CA . LYS A 1 309 ? -13.906 12.842 -4.662 1.00 88.25 309 LYS A CA 1
ATOM 2411 C C . LYS A 1 309 ? -15.193 12.029 -4.429 1.00 88.25 309 LYS A C 1
ATOM 2413 O O . LYS A 1 309 ? -15.220 10.826 -4.707 1.00 88.25 309 LYS A O 1
ATOM 2418 N N . PRO A 1 310 ? -16.273 12.650 -3.913 1.00 80.44 310 PRO A N 1
ATOM 2419 C CA . PRO A 1 310 ? -17.589 12.012 -3.867 1.00 80.44 310 PRO A CA 1
ATOM 2420 C C . PRO A 1 310 ? -17.977 11.456 -5.248 1.00 80.44 310 PRO A C 1
ATOM 2422 O O . PRO A 1 310 ? -17.723 12.100 -6.259 1.00 80.44 310 PRO A O 1
ATOM 2425 N N . GLY A 1 311 ? -18.539 10.246 -5.305 1.00 70.19 311 GLY A N 1
ATOM 2426 C CA . GLY A 1 311 ? -18.987 9.619 -6.560 1.00 70.19 311 GLY A CA 1
ATOM 2427 C C . GLY A 1 311 ? -17.905 8.911 -7.392 1.00 70.19 311 GLY A C 1
ATOM 2428 O O . GLY A 1 311 ? -18.229 7.959 -8.098 1.00 70.19 311 GLY A O 1
ATOM 2429 N N . ALA A 1 312 ? -16.618 9.249 -7.244 1.00 67.00 312 ALA A N 1
ATOM 2430 C CA . ALA A 1 312 ? -15.535 8.633 -8.031 1.00 67.00 312 ALA A CA 1
ATOM 2431 C C . ALA A 1 312 ? -15.425 7.104 -7.835 1.00 67.00 312 ALA A C 1
ATOM 2433 O O . ALA A 1 312 ? -15.136 6.359 -8.772 1.00 67.00 312 ALA A O 1
ATOM 2434 N N . ASN A 1 313 ? -15.712 6.618 -6.622 1.00 55.53 313 ASN A N 1
ATOM 2435 C CA . ASN A 1 313 ? -15.687 5.187 -6.300 1.00 55.53 313 ASN A CA 1
ATOM 2436 C C . ASN A 1 313 ? -17.005 4.458 -6.599 1.00 55.53 313 ASN A C 1
ATOM 2438 O O . ASN A 1 313 ? -16.991 3.236 -6.731 1.00 55.53 313 ASN A O 1
ATOM 2442 N N . ALA A 1 314 ? -18.125 5.175 -6.749 1.00 53.09 314 ALA A N 1
ATOM 2443 C CA . ALA A 1 314 ? -19.413 4.557 -7.075 1.00 53.09 314 ALA A CA 1
ATOM 2444 C C . ALA A 1 314 ? -19.389 3.934 -8.484 1.00 53.09 314 ALA A C 1
ATOM 2446 O O . ALA A 1 314 ? -19.890 2.829 -8.678 1.00 53.09 314 ALA A O 1
ATOM 2447 N N . ASN A 1 315 ? -18.700 4.581 -9.431 1.00 46.62 315 ASN A N 1
ATOM 2448 C CA . ASN A 1 315 ? -18.552 4.075 -10.798 1.00 46.62 315 ASN A CA 1
ATOM 2449 C C . ASN A 1 315 ? -17.520 2.941 -10.913 1.00 46.62 315 ASN A C 1
ATOM 2451 O O . ASN A 1 315 ? -17.726 2.004 -11.676 1.00 46.62 315 ASN A O 1
ATOM 2455 N N . LYS A 1 316 ? -16.441 2.953 -10.114 1.00 50.41 316 LYS A N 1
ATOM 2456 C CA . LYS A 1 316 ? -15.453 1.854 -10.111 1.00 50.41 316 LYS A CA 1
ATOM 2457 C C . LYS A 1 316 ? -15.961 0.580 -9.427 1.00 50.41 316 LYS A C 1
ATOM 2459 O O . LYS A 1 316 ? -15.577 -0.508 -9.843 1.00 50.41 316 LYS A O 1
ATOM 2464 N N . LEU A 1 317 ? -16.828 0.693 -8.415 1.00 41.22 317 LEU A N 1
ATOM 2465 C CA . LEU A 1 317 ? -17.439 -0.470 -7.752 1.00 41.22 317 LEU A CA 1
ATOM 2466 C C . LEU A 1 317 ? -18.478 -1.180 -8.632 1.00 41.22 317 LEU A C 1
ATOM 2468 O O . LEU A 1 317 ? -18.636 -2.388 -8.499 1.00 41.22 317 LEU A O 1
ATOM 2472 N N . ARG A 1 318 ? -19.127 -0.467 -9.564 1.00 42.50 318 ARG A N 1
ATOM 2473 C CA . ARG A 1 318 ? -20.009 -1.073 -10.580 1.00 42.50 318 ARG A CA 1
ATOM 2474 C C . ARG A 1 318 ? -19.249 -1.852 -11.662 1.00 42.50 318 ARG A C 1
ATOM 2476 O O . ARG A 1 318 ? -19.828 -2.727 -12.289 1.00 42.50 318 ARG A O 1
ATOM 2483 N N . LEU A 1 319 ? -17.957 -1.574 -11.855 1.00 37.56 319 LEU A N 1
ATOM 2484 C CA . LEU A 1 319 ? -17.118 -2.175 -12.902 1.00 37.56 319 LEU A CA 1
ATOM 2485 C C . LEU A 1 319 ? -16.349 -3.430 -12.460 1.00 37.56 319 LEU A C 1
ATOM 2487 O O . LEU A 1 319 ? -15.497 -3.916 -13.201 1.00 37.56 319 LEU A O 1
ATOM 2491 N N . ARG A 1 320 ? -16.630 -3.981 -11.275 1.00 37.94 320 ARG A N 1
ATOM 2492 C CA . ARG A 1 320 ? -16.283 -5.377 -10.985 1.00 37.94 320 ARG A CA 1
ATOM 2493 C C . ARG A 1 320 ? -17.506 -6.234 -11.308 1.00 37.94 320 ARG A C 1
ATOM 2495 O O . ARG A 1 320 ? -18.335 -6.402 -10.413 1.00 37.94 320 ARG A O 1
ATOM 2502 N N . PRO A 1 321 ? -17.642 -6.794 -12.527 1.00 35.88 321 PRO A N 1
ATOM 2503 C CA . PRO A 1 321 ? -18.487 -7.964 -12.670 1.00 35.88 321 PRO A CA 1
ATOM 2504 C C . PRO A 1 321 ? -17.969 -8.979 -11.653 1.00 35.88 321 PRO A C 1
ATOM 2506 O O . PRO A 1 321 ? -16.760 -9.204 -11.532 1.00 35.88 321 PRO A O 1
ATOM 2509 N N . SER A 1 322 ? -18.875 -9.502 -10.837 1.00 36.81 322 SER A N 1
ATOM 2510 C CA . SER A 1 322 ? -18.593 -10.620 -9.955 1.00 36.81 322 SER A CA 1
ATOM 2511 C C . SER A 1 322 ? -17.984 -11.730 -10.805 1.00 36.81 322 SER A C 1
ATOM 2513 O O . SER A 1 322 ? -18.694 -12.398 -11.553 1.00 36.81 322 SER A O 1
ATOM 2515 N N . ALA A 1 323 ? -16.666 -11.908 -10.716 1.00 36.97 323 ALA A N 1
ATOM 2516 C CA . ALA A 1 323 ? -15.961 -13.071 -11.236 1.00 36.97 323 ALA A CA 1
ATOM 2517 C C . ALA A 1 323 ? -16.311 -14.287 -10.358 1.00 36.97 323 ALA A C 1
ATOM 2519 O O . ALA A 1 323 ? -15.483 -14.826 -9.632 1.00 36.97 323 ALA A O 1
ATOM 2520 N N . SER A 1 324 ? -17.595 -14.634 -10.361 1.00 36.34 324 SER A N 1
ATOM 2521 C CA . SER A 1 324 ? -18.200 -15.801 -9.738 1.00 36.34 324 SER A CA 1
ATOM 2522 C C . SER A 1 324 ? -19.393 -16.196 -10.604 1.00 36.34 324 SER A C 1
ATOM 2524 O O . SER A 1 324 ? -20.533 -15.849 -10.299 1.00 36.34 324 SER A O 1
ATOM 2526 N N . ARG A 1 325 ? -19.090 -16.832 -11.737 1.00 35.34 325 ARG A N 1
ATOM 2527 C CA . ARG A 1 325 ? -19.931 -17.795 -12.463 1.00 35.34 325 ARG A CA 1
ATOM 2528 C C . ARG A 1 325 ? -19.074 -18.406 -13.579 1.00 35.34 325 ARG A C 1
ATOM 2530 O O . ARG A 1 325 ? -19.129 -17.979 -14.726 1.00 35.34 325 ARG A O 1
ATOM 2537 N N . ALA A 1 326 ? -18.221 -19.336 -13.168 1.00 33.69 326 ALA A N 1
ATOM 2538 C CA . ALA A 1 326 ? -17.722 -20.471 -13.934 1.00 33.69 326 ALA A CA 1
ATOM 2539 C C . ALA A 1 326 ? -17.440 -21.569 -12.905 1.00 33.69 326 ALA A C 1
ATOM 2541 O O . ALA A 1 326 ? -16.832 -21.221 -11.863 1.00 33.69 326 ALA A O 1
#